Protein AF-A0A2A3T473-F1 (afdb_monomer_lite)

Secondary structure (DSSP, 8-state):
-EE--GGGHHHHHHHH---BS--TT---HHHHHHHHHHHTS-HHHHHHHHHS-TTSB-GGGSS---SBTT-TTPPPSSSS---TT-SS----B-HHHHHHHHHHHHHH---TT----HHHHTTSSSHHHHHHHHT----TTTB----SEEEEEEEEEEPPTTSSS-EEE--SSSSGGGGHHHHHHHTT--HHHHB-TTSSSB-HHHHHH-HHHHHSSEEEEEEEETTEEEEEESS--TTPEEEEEE--SS-TT--SSEEEEEE-GGGG--SSEEEEEEEEEEE-TT--TT-

Foldseek 3Di:
DEEEQQPCQVVCCPVVVDHYQHHPPDPPLLSNLLSLQLQFFFLVLVLLQQLFDQQDFSQVSGNAAQQALVCLQDQDPVHPPPDPPDPDDRDGADQVNVLVVVVVCLVPDPDPPRDDDVVQCVVDPDVSRCCVVPPDRGRSSRGGRHHFKYKWKAKKWFDAPVDPATKIFGQLDDTCSVVNQVSCVSNSHDQCQFAPPPNRDTDPCVCPGGNNNLQDQKDFQWWAQPVHRVDIGRDDDPNTTTMIHGHRNADQPDLAQKYFPDDDCQVVDPGTTMRITMTMIGGDSPHDPVD

Radius of gyration: 22.69 Å; chains: 1; bounding box: 58×52×71 Å

Structure (mmCIF, N/CA/C/O backbone):
data_AF-A0A2A3T473-F1
#
_entry.id   AF-A0A2A3T473-F1
#
loop_
_atom_site.group_PDB
_atom_site.id
_atom_site.type_symbol
_atom_site.label_atom_id
_atom_site.label_alt_id
_atom_site.label_comp_id
_atom_site.label_asym_id
_atom_site.label_entity_id
_atom_site.label_seq_id
_atom_site.pdbx_PDB_ins_code
_atom_site.Cartn_x
_atom_site.Cartn_y
_atom_site.Cartn_z
_atom_site.occupancy
_atom_site.B_iso_or_equiv
_atom_site.auth_seq_id
_atom_site.auth_comp_id
_atom_site.auth_asym_id
_atom_site.auth_atom_id
_atom_site.pdbx_PDB_model_num
ATOM 1 N N . VAL A 1 1 ? 2.391 -14.544 -6.425 1.00 95.69 1 VAL A N 1
ATOM 2 C CA . VAL A 1 1 ? 3.183 -13.609 -5.591 1.00 95.69 1 VAL A CA 1
ATOM 3 C C . VAL A 1 1 ? 2.267 -12.964 -4.556 1.00 95.69 1 VAL A C 1
ATOM 5 O O . VAL A 1 1 ? 1.114 -12.699 -4.880 1.00 95.69 1 VAL A O 1
ATOM 8 N N . ILE A 1 2 ? 2.731 -12.761 -3.319 1.00 97.44 2 ILE A N 1
ATOM 9 C CA . ILE A 1 2 ? 1.966 -12.090 -2.252 1.00 97.44 2 ILE A CA 1
ATOM 10 C C . ILE A 1 2 ? 2.603 -10.724 -1.969 1.00 97.44 2 ILE A C 1
ATOM 12 O O . ILE A 1 2 ? 3.770 -10.649 -1.595 1.00 97.44 2 ILE A O 1
ATOM 16 N N . ALA A 1 3 ? 1.839 -9.651 -2.150 1.00 97.50 3 ALA A N 1
ATOM 17 C CA . ALA A 1 3 ? 2.202 -8.309 -1.719 1.00 97.50 3 ALA A CA 1
ATOM 18 C C . ALA A 1 3 ? 1.952 -8.169 -0.215 1.00 97.50 3 ALA A C 1
ATOM 20 O O . ALA A 1 3 ? 0.856 -8.451 0.261 1.00 97.50 3 ALA A O 1
ATOM 21 N N . ALA A 1 4 ? 2.957 -7.740 0.538 1.00 96.69 4 ALA A N 1
ATOM 22 C CA . ALA A 1 4 ? 2.852 -7.506 1.972 1.00 96.69 4 ALA A CA 1
ATOM 23 C C . ALA A 1 4 ? 3.870 -6.446 2.392 1.00 96.69 4 ALA A C 1
ATOM 25 O O . ALA A 1 4 ? 4.788 -6.123 1.631 1.00 96.69 4 ALA A O 1
ATOM 26 N N . TRP A 1 5 ? 3.736 -5.931 3.614 1.00 95.62 5 TRP A N 1
ATOM 27 C CA . TRP A 1 5 ? 4.818 -5.160 4.210 1.00 95.62 5 TRP A CA 1
ATOM 28 C C . TRP A 1 5 ? 6.049 -6.040 4.471 1.00 95.62 5 TRP A C 1
ATOM 30 O O . TRP A 1 5 ? 5.930 -7.243 4.728 1.00 95.62 5 TRP A O 1
ATOM 40 N N . TRP A 1 6 ? 7.239 -5.440 4.388 1.00 91.81 6 TRP A N 1
ATOM 41 C CA . TRP A 1 6 ? 8.512 -6.167 4.388 1.00 91.81 6 TRP A CA 1
ATOM 42 C C . TRP A 1 6 ? 8.751 -6.974 5.677 1.00 91.81 6 TRP A C 1
ATOM 44 O O . TRP A 1 6 ? 9.358 -8.045 5.608 1.00 91.81 6 TRP A O 1
ATOM 54 N N . ASP A 1 7 ? 8.165 -6.551 6.806 1.00 91.19 7 ASP A N 1
ATOM 55 C CA . ASP A 1 7 ? 8.160 -7.268 8.094 1.00 91.19 7 ASP A CA 1
ATOM 56 C C . ASP A 1 7 ? 7.760 -8.756 7.964 1.00 91.19 7 ASP A C 1
ATOM 58 O O . ASP A 1 7 ? 8.206 -9.607 8.743 1.00 91.19 7 ASP A O 1
ATOM 62 N N . TYR A 1 8 ? 6.915 -9.095 6.980 1.00 92.56 8 TYR A N 1
ATOM 63 C CA . TYR A 1 8 ? 6.318 -10.429 6.833 1.00 92.56 8 TYR A CA 1
ATOM 64 C C . TYR A 1 8 ? 6.917 -11.273 5.710 1.00 92.56 8 TYR A C 1
ATOM 66 O O . TYR A 1 8 ? 6.617 -12.465 5.621 1.00 92.56 8 TYR A O 1
ATOM 74 N N . GLY A 1 9 ? 7.777 -10.704 4.863 1.00 91.50 9 GLY A N 1
ATOM 75 C CA . GLY A 1 9 ? 8.242 -11.375 3.649 1.00 91.50 9 GLY A CA 1
ATOM 76 C C . GLY A 1 9 ? 8.975 -12.696 3.887 1.00 91.50 9 GLY A C 1
ATOM 77 O O . GLY A 1 9 ? 8.769 -13.674 3.161 1.00 91.50 9 GLY A O 1
ATOM 78 N N . TYR A 1 10 ? 9.771 -12.758 4.958 1.00 91.75 10 TYR A N 1
ATOM 79 C CA . TYR A 1 10 ? 10.454 -13.984 5.370 1.00 91.75 10 TYR A CA 1
ATOM 80 C C . TYR A 1 10 ? 9.454 -15.078 5.766 1.00 91.75 10 TYR A C 1
ATOM 82 O O . TYR A 1 10 ? 9.578 -16.223 5.329 1.00 91.75 10 TYR A O 1
ATOM 90 N N . TRP A 1 11 ? 8.431 -14.733 6.553 1.00 91.31 11 TRP A N 1
ATOM 91 C CA . TRP A 1 11 ? 7.399 -15.677 6.993 1.00 91.31 11 TRP A CA 1
ATOM 92 C C . TRP A 1 11 ? 6.556 -16.174 5.824 1.00 91.31 11 TRP A C 1
ATOM 94 O O . TRP A 1 11 ? 6.302 -17.371 5.721 1.00 91.31 11 TRP A O 1
ATOM 104 N N . ILE A 1 12 ? 6.184 -15.278 4.908 1.00 93.12 12 ILE A N 1
ATOM 105 C CA . ILE A 1 12 ? 5.489 -15.639 3.671 1.00 93.12 12 ILE A CA 1
ATOM 106 C C . ILE A 1 12 ? 6.326 -16.652 2.884 1.00 93.12 12 ILE A C 1
ATOM 108 O O . ILE A 1 12 ? 5.838 -17.735 2.562 1.00 93.12 12 ILE A O 1
ATOM 112 N N . SER A 1 13 ? 7.598 -16.351 2.634 1.00 91.94 13 SER A N 1
ATOM 113 C CA . SER A 1 13 ? 8.459 -17.215 1.821 1.00 91.94 13 SER A CA 1
ATOM 114 C C . SER A 1 13 ? 8.691 -18.582 2.463 1.00 91.94 13 SER A C 1
ATOM 116 O O . SER A 1 13 ? 8.617 -19.602 1.781 1.00 91.94 13 SER A O 1
ATOM 118 N N . THR A 1 14 ? 8.933 -18.616 3.775 1.00 92.31 14 THR A N 1
ATOM 119 C CA . THR A 1 14 ? 9.309 -19.846 4.489 1.00 92.31 14 THR A CA 1
ATOM 120 C C . THR A 1 14 ? 8.131 -20.728 4.882 1.00 92.31 14 THR A C 1
ATOM 122 O O . THR A 1 14 ? 8.268 -21.946 4.844 1.00 92.31 14 THR A O 1
ATOM 125 N N . LEU A 1 15 ? 6.985 -20.150 5.255 1.00 91.88 15 LEU A N 1
ATOM 126 C CA . LEU A 1 15 ? 5.822 -20.922 5.709 1.00 91.88 15 LEU A CA 1
ATOM 127 C C . LEU A 1 15 ? 4.854 -21.260 4.578 1.00 91.88 15 LEU A C 1
ATOM 129 O O . LEU A 1 15 ? 4.213 -22.305 4.625 1.00 91.88 15 LEU A O 1
ATOM 133 N N . SER A 1 16 ? 4.711 -20.375 3.586 1.00 90.31 16 SER A N 1
ATOM 134 C CA . SER A 1 16 ? 3.740 -20.570 2.499 1.00 90.31 16 SER A CA 1
ATOM 135 C C . SER A 1 16 ? 4.361 -21.076 1.197 1.00 90.31 16 SER A C 1
ATOM 137 O O . SER A 1 16 ? 3.624 -21.437 0.280 1.00 90.31 16 SER A O 1
ATOM 139 N N . GLU A 1 17 ? 5.697 -21.098 1.099 1.00 92.12 17 GLU A N 1
ATOM 140 C CA . GLU A 1 17 ? 6.424 -21.411 -0.138 1.00 92.12 17 GLU A CA 1
ATOM 141 C C . GLU A 1 17 ? 5.917 -20.556 -1.317 1.00 92.12 17 GLU A C 1
ATOM 143 O O . GLU A 1 17 ? 5.628 -21.040 -2.418 1.00 92.12 17 GLU A O 1
ATOM 148 N N . ARG A 1 18 ? 5.721 -19.255 -1.069 1.00 94.19 18 ARG A N 1
ATOM 149 C CA . ARG A 1 18 ? 5.309 -18.268 -2.075 1.00 94.19 18 ARG A CA 1
ATOM 150 C C . ARG A 1 18 ? 6.302 -17.121 -2.128 1.00 94.19 18 ARG A C 1
ATOM 152 O O . ARG A 1 18 ? 6.854 -16.713 -1.115 1.00 94.19 18 ARG A O 1
ATOM 159 N N . LYS A 1 19 ? 6.485 -16.567 -3.326 1.00 94.19 19 LYS A N 1
ATOM 160 C CA . LYS A 1 19 ? 7.253 -15.334 -3.527 1.00 94.19 19 LYS A CA 1
ATOM 161 C C . LYS A 1 19 ? 6.519 -14.142 -2.902 1.00 94.19 19 LYS A C 1
ATOM 163 O O . LYS A 1 19 ? 5.299 -14.033 -3.057 1.00 94.19 19 LYS A O 1
ATOM 168 N N . THR A 1 20 ? 7.279 -13.247 -2.282 1.00 94.88 20 THR A N 1
ATOM 169 C CA . THR A 1 20 ? 6.842 -11.945 -1.755 1.00 94.88 20 THR A CA 1
ATOM 170 C C . THR A 1 20 ? 7.542 -10.812 -2.506 1.00 94.88 20 THR A C 1
ATOM 172 O O . THR A 1 20 ? 8.596 -11.034 -3.101 1.00 94.88 20 THR A O 1
ATOM 175 N N . LEU A 1 21 ? 6.967 -9.611 -2.475 1.00 92.81 21 LEU A N 1
ATOM 176 C CA . LEU A 1 21 ? 7.554 -8.415 -3.092 1.00 92.81 21 LEU A CA 1
ATOM 177 C C . LEU A 1 21 ? 8.748 -7.852 -2.314 1.00 92.81 21 LEU A C 1
ATOM 179 O O . LEU A 1 21 ? 9.627 -7.220 -2.891 1.00 92.81 21 LEU A O 1
ATOM 183 N N . SER A 1 22 ? 8.752 -8.040 -0.999 1.00 91.69 22 SER A N 1
ATOM 184 C CA . SER A 1 22 ? 9.795 -7.563 -0.097 1.00 91.69 22 SER A CA 1
ATOM 185 C C . SER A 1 22 ? 9.821 -8.408 1.173 1.00 91.69 22 SER A C 1
ATOM 187 O O . SER A 1 22 ? 8.857 -9.113 1.488 1.00 91.69 22 SER A O 1
ATOM 189 N N . ASP A 1 23 ? 10.945 -8.351 1.876 1.00 90.25 23 ASP A N 1
ATOM 190 C CA . ASP A 1 23 ? 11.230 -9.011 3.144 1.00 90.25 23 ASP A CA 1
ATOM 191 C C . ASP A 1 23 ? 12.210 -8.181 4.002 1.00 90.25 23 ASP A C 1
ATOM 193 O O . ASP A 1 23 ? 12.720 -7.147 3.570 1.00 90.25 23 ASP A O 1
ATOM 197 N N . ASN A 1 24 ? 12.527 -8.660 5.210 1.00 84.06 24 ASN A N 1
ATOM 198 C CA . ASN A 1 24 ? 13.490 -8.023 6.123 1.00 84.06 24 ASN A CA 1
ATOM 199 C C . ASN A 1 24 ? 14.918 -7.874 5.565 1.00 84.06 24 ASN A C 1
ATOM 201 O O . ASN A 1 24 ? 15.719 -7.155 6.159 1.00 84.06 24 ASN A O 1
ATOM 205 N N . ALA A 1 25 ? 15.263 -8.563 4.475 1.00 81.50 25 ALA A N 1
ATOM 206 C CA . ALA A 1 25 ? 16.563 -8.471 3.817 1.00 81.50 25 ALA A CA 1
ATOM 207 C C . ALA A 1 25 ? 16.524 -7.582 2.561 1.00 81.50 25 ALA A C 1
ATOM 209 O O . ALA A 1 25 ? 17.542 -7.430 1.883 1.00 81.50 25 ALA A O 1
ATOM 210 N N . THR A 1 26 ? 15.375 -6.985 2.243 1.00 84.62 26 THR A N 1
ATOM 211 C CA . THR A 1 26 ? 15.213 -6.137 1.066 1.00 84.62 26 THR A CA 1
ATOM 212 C C . THR A 1 26 ? 15.981 -4.834 1.250 1.00 84.62 26 THR A C 1
ATOM 214 O O . THR A 1 26 ? 15.603 -3.970 2.033 1.00 84.62 26 THR A O 1
ATOM 217 N N . THR A 1 27 ? 17.061 -4.683 0.487 1.00 81.25 27 THR A N 1
ATOM 218 C CA . THR A 1 27 ? 17.896 -3.470 0.433 1.00 81.25 27 THR A CA 1
ATOM 219 C C . THR A 1 27 ? 17.557 -2.570 -0.756 1.00 81.25 27 THR A C 1
ATOM 221 O O . THR A 1 27 ? 18.202 -1.548 -0.979 1.00 81.25 27 THR A O 1
ATOM 224 N N . LEU A 1 28 ? 16.559 -2.960 -1.554 1.00 85.25 28 LEU A N 1
ATOM 225 C CA . LEU A 1 28 ? 16.091 -2.208 -2.710 1.00 85.25 28 LEU A CA 1
ATOM 226 C C . LEU A 1 28 ? 15.103 -1.138 -2.248 1.00 85.25 28 LEU A C 1
ATOM 228 O O . LEU A 1 28 ? 13.900 -1.379 -2.155 1.00 85.25 28 LEU A O 1
ATOM 232 N N . ASP A 1 29 ? 15.615 0.060 -1.982 1.00 85.62 29 ASP A N 1
ATOM 233 C CA . ASP A 1 29 ? 14.818 1.178 -1.468 1.00 85.62 29 ASP A CA 1
ATOM 234 C C . ASP A 1 29 ? 13.605 1.516 -2.351 1.00 85.62 29 ASP A C 1
ATOM 236 O O . ASP A 1 29 ? 12.524 1.844 -1.856 1.00 85.62 29 ASP A O 1
ATOM 240 N N . TRP A 1 30 ? 13.757 1.391 -3.674 1.00 90.25 30 TRP A N 1
ATOM 241 C CA . TRP A 1 30 ? 12.669 1.630 -4.623 1.00 90.25 30 TRP A CA 1
ATOM 242 C C . TRP A 1 30 ? 11.521 0.623 -4.455 1.00 90.25 30 TRP A C 1
ATOM 244 O O . TRP A 1 30 ? 10.366 1.004 -4.615 1.00 90.25 30 TRP A O 1
ATOM 254 N N . GLN A 1 31 ? 11.795 -0.628 -4.067 1.00 93.69 31 GLN A N 1
ATOM 255 C CA . GLN A 1 31 ? 10.771 -1.661 -3.872 1.00 93.69 31 GLN A CA 1
ATOM 256 C C . GLN A 1 31 ? 9.907 -1.361 -2.637 1.00 93.69 31 GLN A C 1
ATOM 258 O O . GLN A 1 31 ? 8.679 -1.504 -2.671 1.00 93.69 31 GLN A O 1
ATOM 263 N N . ILE A 1 32 ? 10.536 -0.893 -1.552 1.00 93.06 32 ILE A N 1
ATOM 264 C CA . ILE A 1 32 ? 9.832 -0.467 -0.333 1.00 93.06 32 ILE A CA 1
ATOM 265 C C . ILE A 1 32 ? 8.995 0.780 -0.633 1.00 93.06 32 ILE A C 1
ATOM 267 O O . ILE A 1 32 ? 7.826 0.844 -0.247 1.00 93.06 32 ILE A O 1
ATOM 271 N N . ARG A 1 33 ? 9.552 1.734 -1.392 1.00 93.75 33 ARG A N 1
ATOM 272 C CA . ARG A 1 33 ? 8.821 2.933 -1.813 1.00 93.75 33 ARG A CA 1
ATOM 273 C C . ARG A 1 33 ? 7.607 2.617 -2.676 1.00 93.75 33 ARG A C 1
ATOM 275 O O . ARG A 1 33 ? 6.523 3.084 -2.344 1.00 93.75 33 ARG A O 1
ATOM 282 N N . LYS A 1 34 ? 7.747 1.782 -3.713 1.00 95.06 34 LYS A N 1
ATOM 283 C CA . LYS A 1 34 ? 6.611 1.324 -4.535 1.00 95.06 34 LYS A CA 1
ATOM 284 C C . LYS A 1 34 ? 5.512 0.714 -3.671 1.00 95.06 34 LYS A C 1
ATOM 286 O O . LYS A 1 34 ? 4.343 1.024 -3.866 1.00 95.06 34 LYS A O 1
ATOM 291 N N . SER A 1 35 ? 5.884 -0.120 -2.700 1.00 95.75 35 SER A N 1
ATOM 292 C CA . SER A 1 35 ? 4.925 -0.759 -1.793 1.00 95.75 35 SER A CA 1
ATOM 293 C C . SER A 1 35 ? 4.165 0.280 -0.958 1.00 95.75 35 SER A C 1
ATOM 295 O O . SER A 1 35 ? 2.940 0.251 -0.919 1.00 95.75 35 SER A O 1
ATOM 297 N N . ALA A 1 36 ? 4.871 1.238 -0.350 1.00 96.69 36 ALA A N 1
ATOM 298 C CA . ALA A 1 36 ? 4.258 2.322 0.420 1.00 96.69 36 ALA A CA 1
ATOM 299 C C . ALA A 1 36 ? 3.343 3.212 -0.440 1.00 96.69 36 ALA A C 1
ATOM 301 O O . ALA A 1 36 ? 2.195 3.451 -0.068 1.00 96.69 36 ALA A O 1
ATOM 302 N N . SER A 1 37 ? 3.817 3.651 -1.612 1.00 97.12 37 SER A N 1
ATOM 303 C CA . SER A 1 37 ? 3.019 4.447 -2.549 1.00 97.12 37 SER A CA 1
ATOM 304 C C . SER A 1 37 ? 1.782 3.680 -3.030 1.00 97.12 37 SER A C 1
ATOM 306 O O . SER A 1 37 ? 0.706 4.262 -3.128 1.00 97.12 37 SER A O 1
ATOM 308 N N . MET A 1 38 ? 1.894 2.371 -3.270 1.00 98.00 38 MET A N 1
ATOM 309 C CA . MET A 1 38 ? 0.767 1.507 -3.638 1.00 98.00 38 MET A CA 1
ATOM 310 C C . MET A 1 38 ? -0.277 1.418 -2.515 1.00 98.00 38 MET A C 1
ATOM 312 O O . MET A 1 38 ? -1.454 1.654 -2.773 1.00 98.00 38 MET A O 1
ATOM 316 N N . PHE A 1 39 ? 0.136 1.171 -1.265 1.00 98.44 39 PHE A N 1
ATOM 317 C CA . PHE A 1 39 ? -0.781 1.118 -0.114 1.00 98.44 39 PHE A CA 1
ATOM 318 C C . PHE A 1 39 ? -1.545 2.432 0.106 1.00 98.44 39 PHE A C 1
ATOM 320 O O . PHE A 1 39 ? -2.683 2.417 0.577 1.00 98.44 39 PHE A O 1
ATOM 327 N N . MET A 1 40 ? -0.928 3.559 -0.248 1.00 98.44 40 MET A N 1
ATOM 328 C CA . MET A 1 40 ? -1.502 4.898 -0.113 1.00 98.44 40 MET A CA 1
ATOM 329 C C . MET A 1 40 ? -2.246 5.389 -1.367 1.00 98.44 40 MET A C 1
ATOM 331 O O . MET A 1 40 ? -2.810 6.479 -1.340 1.00 98.44 40 MET A O 1
ATOM 335 N N . SER A 1 41 ? -2.268 4.608 -2.451 1.00 98.38 41 SER A N 1
ATOM 336 C CA . SER A 1 41 ? -3.044 4.907 -3.664 1.00 98.38 41 SER A CA 1
ATOM 337 C C . SER A 1 41 ? -4.512 4.502 -3.495 1.00 98.38 41 SER A C 1
ATOM 339 O O . SER A 1 41 ? -4.843 3.741 -2.586 1.00 98.38 41 SER A O 1
ATOM 341 N N . THR A 1 42 ? -5.397 4.962 -4.384 1.00 98.31 42 THR A N 1
ATOM 342 C CA . THR A 1 42 ? -6.794 4.490 -4.417 1.00 98.31 42 THR A CA 1
ATOM 343 C C . THR A 1 42 ? -6.864 2.995 -4.742 1.00 98.31 42 THR A C 1
ATOM 345 O O . THR A 1 42 ? -5.929 2.466 -5.350 1.00 98.31 42 THR A O 1
ATOM 348 N N . PRO A 1 43 ? -7.951 2.281 -4.384 1.00 98.19 43 PRO A N 1
ATOM 349 C CA . PRO A 1 43 ? -8.091 0.864 -4.717 1.00 98.19 43 PRO A CA 1
ATOM 350 C C . PRO A 1 43 ? -7.880 0.538 -6.199 1.00 98.19 43 PRO A C 1
ATOM 352 O O . PRO A 1 43 ? -7.193 -0.432 -6.510 1.00 98.19 43 PRO A O 1
ATOM 355 N N . ASP A 1 44 ? -8.404 1.365 -7.102 1.00 97.94 44 ASP A N 1
ATOM 356 C CA . ASP A 1 44 ? -8.306 1.132 -8.547 1.00 97.94 44 ASP A CA 1
ATOM 357 C C . ASP A 1 44 ? -6.877 1.347 -9.052 1.00 97.94 44 ASP A C 1
ATOM 359 O O . ASP A 1 44 ? -6.355 0.550 -9.830 1.00 97.94 44 ASP A O 1
ATOM 363 N N . HIS A 1 45 ? -6.205 2.391 -8.562 1.00 98.12 45 HIS A N 1
ATOM 364 C CA . HIS A 1 45 ? -4.802 2.641 -8.879 1.00 98.12 45 HIS A CA 1
ATOM 365 C C . HIS A 1 45 ? -3.892 1.546 -8.316 1.00 98.12 45 HIS A C 1
ATOM 367 O O . HIS A 1 45 ? -3.026 1.028 -9.019 1.00 98.12 45 HIS A O 1
ATOM 373 N N . ALA A 1 46 ? -4.106 1.145 -7.062 1.00 98.38 46 ALA A N 1
ATOM 374 C CA . ALA A 1 46 ? -3.362 0.055 -6.451 1.00 98.38 46 ALA A CA 1
ATOM 375 C C . ALA A 1 46 ? -3.562 -1.262 -7.204 1.00 98.38 46 ALA A C 1
ATOM 377 O O . ALA A 1 46 ? -2.612 -2.019 -7.389 1.00 98.38 46 ALA A O 1
ATOM 378 N N . TRP A 1 47 ? -4.781 -1.524 -7.674 1.00 98.38 47 TRP A N 1
ATOM 379 C CA . TRP A 1 47 ? -5.070 -2.675 -8.513 1.00 98.38 47 TRP A CA 1
ATOM 380 C C . TRP A 1 47 ? -4.297 -2.643 -9.834 1.00 98.38 47 TRP A C 1
ATOM 382 O O . TRP A 1 47 ? -3.711 -3.666 -10.189 1.00 98.38 47 TRP A O 1
ATOM 392 N N . GLN A 1 48 ? -4.231 -1.494 -10.518 1.00 97.75 48 GLN A N 1
ATOM 393 C CA . GLN A 1 48 ? -3.425 -1.341 -11.737 1.00 97.75 48 GLN A CA 1
ATOM 394 C C . GLN A 1 48 ? -1.945 -1.621 -11.464 1.00 97.75 48 GLN A C 1
ATOM 396 O O . GLN A 1 48 ? -1.321 -2.410 -12.173 1.00 97.75 48 GLN A O 1
ATOM 401 N N . ILE A 1 49 ? -1.397 -1.050 -10.387 1.00 98.06 49 ILE A N 1
ATOM 402 C CA . ILE A 1 49 ? -0.009 -1.274 -9.964 1.00 98.06 49 ILE A CA 1
ATOM 403 C C . ILE A 1 49 ? 0.263 -2.760 -9.707 1.00 98.06 49 ILE A C 1
ATOM 405 O O . ILE A 1 49 ? 1.259 -3.310 -10.172 1.00 98.06 49 ILE A O 1
ATOM 409 N N . LEU A 1 50 ? -0.602 -3.410 -8.927 1.00 98.12 50 LEU A N 1
ATOM 410 C CA . LEU A 1 50 ? -0.426 -4.800 -8.510 1.00 98.12 50 LEU A CA 1
ATOM 411 C C . LEU A 1 50 ? -0.710 -5.797 -9.639 1.00 98.12 50 LEU A C 1
ATOM 413 O O . LEU A 1 50 ? -0.210 -6.920 -9.594 1.00 98.12 50 LEU A O 1
ATOM 417 N N . SER A 1 51 ? -1.522 -5.420 -10.627 1.00 97.31 51 SER A N 1
ATOM 418 C CA . SER A 1 51 ? -1.879 -6.284 -11.756 1.00 97.31 51 SER A CA 1
ATOM 419 C C . SER A 1 51 ? -0.942 -6.158 -12.948 1.00 97.31 51 SER A C 1
ATOM 421 O O . SER A 1 51 ? -0.868 -7.101 -13.729 1.00 97.31 51 SER A O 1
ATOM 423 N N . SER A 1 52 ? -0.222 -5.041 -13.053 1.00 96.88 52 SER A N 1
ATOM 424 C CA . SER A 1 52 ? 0.781 -4.802 -14.089 1.00 96.88 52 SER A CA 1
ATOM 425 C C . SER A 1 52 ? 2.086 -5.542 -13.794 1.00 96.88 52 SER A C 1
ATOM 427 O O . SER A 1 52 ? 2.484 -5.684 -12.631 1.00 96.88 52 SER A O 1
ATOM 429 N N . ASP A 1 53 ? 2.763 -5.982 -14.852 1.00 95.25 53 ASP A N 1
ATOM 430 C CA . ASP A 1 53 ? 4.055 -6.660 -14.773 1.00 95.25 53 ASP A CA 1
ATOM 431 C C . ASP A 1 53 ? 5.241 -5.687 -14.625 1.00 95.25 53 ASP A C 1
ATOM 433 O O . ASP A 1 53 ? 5.089 -4.465 -14.548 1.00 95.25 53 ASP A O 1
ATOM 437 N N . ALA A 1 54 ? 6.452 -6.245 -14.550 1.00 92.88 54 ALA A N 1
ATOM 438 C CA . ALA A 1 54 ? 7.688 -5.480 -14.414 1.00 92.88 54 ALA A CA 1
ATOM 439 C C . ALA A 1 54 ? 8.130 -4.771 -15.711 1.00 92.88 54 ALA A C 1
ATOM 441 O O . ALA A 1 54 ? 9.131 -4.059 -15.679 1.00 92.88 54 ALA A O 1
ATOM 442 N N . GLU A 1 55 ? 7.410 -4.952 -16.819 1.00 93.12 55 GLU A N 1
ATOM 443 C CA . GLU A 1 55 ? 7.689 -4.358 -18.135 1.00 93.12 55 GLU A CA 1
ATOM 444 C C . GLU A 1 55 ? 6.639 -3.297 -18.516 1.00 93.12 55 GLU A C 1
ATOM 446 O O . GLU A 1 55 ? 6.773 -2.604 -19.521 1.00 93.12 55 GLU A O 1
ATOM 451 N N . THR A 1 56 ? 5.618 -3.121 -17.677 1.00 95.25 56 THR A N 1
ATOM 452 C CA . THR A 1 56 ? 4.533 -2.161 -17.864 1.00 95.25 56 THR A CA 1
ATOM 453 C C . THR A 1 56 ? 4.765 -0.911 -17.016 1.00 95.25 56 THR A C 1
ATOM 455 O O . THR A 1 56 ? 4.979 -1.006 -15.805 1.00 95.25 56 THR A O 1
ATOM 458 N N . ASP A 1 57 ? 4.681 0.273 -17.629 1.00 95.31 57 ASP A N 1
ATOM 459 C CA . ASP A 1 57 ? 4.729 1.558 -16.921 1.00 95.31 57 ASP A CA 1
ATOM 460 C C . ASP A 1 57 ? 3.453 1.772 -16.088 1.00 95.31 57 ASP A C 1
ATOM 462 O O . ASP A 1 57 ? 2.354 1.932 -16.619 1.00 95.31 57 ASP A O 1
ATOM 466 N N . ALA A 1 58 ? 3.616 1.796 -14.766 1.00 96.44 58 ALA A N 1
ATOM 467 C CA . ALA A 1 58 ? 2.567 2.045 -13.786 1.00 96.44 58 ALA A CA 1
ATOM 468 C C . ALA A 1 58 ? 2.755 3.390 -13.056 1.00 96.44 58 ALA A C 1
ATOM 470 O O . ALA A 1 58 ? 2.084 3.646 -12.052 1.00 96.44 58 ALA A O 1
ATOM 471 N N . SER A 1 59 ? 3.650 4.262 -13.540 1.00 94.25 59 SER A N 1
ATOM 472 C CA . SER A 1 59 ? 4.047 5.507 -12.869 1.00 94.25 59 SER A CA 1
ATOM 473 C C . SER A 1 59 ? 2.868 6.402 -12.497 1.00 94.25 59 SER A C 1
ATOM 475 O O . SER A 1 59 ? 2.822 6.931 -11.389 1.00 94.25 59 SER A O 1
ATOM 477 N N . SER A 1 60 ? 1.893 6.527 -13.400 1.00 95.31 60 SER A N 1
ATOM 478 C CA . SER A 1 60 ? 0.705 7.372 -13.226 1.00 95.31 60 SER A CA 1
ATOM 479 C C . SER A 1 60 ? -0.261 6.898 -12.135 1.00 95.31 60 SER A C 1
ATOM 481 O O . SER A 1 60 ? -1.082 7.684 -11.662 1.00 95.31 60 SER A O 1
ATOM 483 N N . TYR A 1 61 ? -0.172 5.630 -11.728 1.00 97.19 61 TYR A N 1
ATOM 484 C CA . TYR A 1 61 ? -1.066 5.051 -10.730 1.00 97.19 61 TYR A CA 1
ATOM 485 C C . TYR A 1 61 ? -0.524 5.195 -9.309 1.00 97.19 61 TYR A C 1
ATOM 487 O O . TYR A 1 61 ? -1.305 5.210 -8.358 1.00 97.19 61 TYR A O 1
ATOM 495 N N . TYR A 1 62 ? 0.790 5.338 -9.133 1.00 96.44 62 TYR A N 1
ATOM 496 C CA . TYR A 1 62 ? 1.363 5.584 -7.814 1.00 96.44 62 TYR A CA 1
ATOM 497 C C . TYR A 1 62 ? 0.916 6.941 -7.271 1.00 96.44 62 TYR A C 1
ATOM 499 O O . TYR A 1 62 ? 1.009 7.953 -7.959 1.00 96.44 62 TYR A O 1
ATOM 507 N N . VAL A 1 63 ? 0.496 6.978 -6.000 1.00 95.81 63 VAL A N 1
ATOM 508 C CA . VAL A 1 63 ? 0.125 8.232 -5.317 1.00 95.81 63 VAL A CA 1
ATOM 509 C C . VAL A 1 63 ? 1.233 9.289 -5.400 1.00 95.81 63 VAL A C 1
ATOM 511 O O . VAL A 1 63 ? 0.951 10.476 -5.537 1.00 95.81 63 VAL A O 1
ATOM 514 N N . THR A 1 64 ? 2.492 8.848 -5.341 1.00 92.50 64 THR A N 1
ATOM 515 C CA . THR A 1 64 ? 3.696 9.660 -5.526 1.00 92.50 64 THR A CA 1
ATOM 516 C C . THR A 1 64 ? 4.856 8.789 -6.016 1.00 92.50 64 THR A C 1
ATOM 518 O O . THR A 1 64 ? 4.960 7.597 -5.697 1.00 92.50 64 THR A O 1
ATOM 521 N N . LEU A 1 65 ? 5.789 9.431 -6.715 1.00 88.94 65 LEU A N 1
ATOM 522 C CA . LEU A 1 65 ? 7.109 8.917 -7.077 1.00 88.94 65 LEU A CA 1
ATOM 523 C C . LEU A 1 65 ? 8.178 9.940 -6.662 1.00 88.94 65 LEU A C 1
ATOM 525 O O . LEU A 1 65 ? 7.839 11.105 -6.435 1.00 88.94 65 LEU A O 1
ATOM 529 N N . PRO A 1 66 ? 9.453 9.541 -6.491 1.00 86.62 66 PRO A N 1
ATOM 530 C CA . PRO A 1 66 ? 10.499 10.512 -6.195 1.00 86.62 66 PRO A CA 1
ATOM 531 C C . PRO A 1 66 ? 10.676 11.490 -7.369 1.00 86.62 66 PRO A C 1
ATOM 533 O O . PRO A 1 66 ? 10.489 11.098 -8.520 1.00 86.62 66 PRO A O 1
ATOM 536 N N . PRO A 1 67 ? 11.109 12.733 -7.099 1.00 82.94 67 PRO A N 1
ATOM 537 C CA . PRO A 1 67 ? 11.419 13.705 -8.153 1.00 82.94 67 PRO A CA 1
ATOM 538 C C . PRO A 1 67 ? 12.590 13.266 -9.052 1.00 82.94 67 PRO A C 1
ATOM 540 O O . PRO A 1 67 ? 12.711 13.720 -10.187 1.00 82.94 67 PRO A O 1
ATOM 543 N N . ASP A 1 68 ? 13.454 12.386 -8.545 1.00 86.88 68 ASP A N 1
ATOM 544 C CA . ASP A 1 68 ? 14.551 11.758 -9.276 1.00 86.88 68 ASP A CA 1
ATOM 545 C C . ASP A 1 68 ? 14.423 10.240 -9.138 1.00 86.88 68 ASP A C 1
ATOM 547 O O . ASP A 1 68 ? 14.602 9.682 -8.048 1.00 86.88 68 ASP A O 1
ATOM 551 N N . ILE A 1 69 ? 14.105 9.567 -10.246 1.00 87.69 69 ILE A N 1
ATOM 552 C CA . ILE A 1 69 ? 13.881 8.117 -10.267 1.00 87.69 69 ILE A CA 1
ATOM 553 C C . ILE A 1 69 ? 15.152 7.307 -9.957 1.00 87.69 69 ILE A C 1
ATOM 555 O O . ILE A 1 69 ? 15.050 6.167 -9.504 1.00 87.69 69 ILE A O 1
ATOM 559 N N . ASN A 1 70 ? 16.344 7.905 -10.084 1.00 85.12 70 ASN A N 1
ATOM 560 C CA . ASN A 1 70 ? 17.616 7.297 -9.680 1.00 85.12 70 ASN A CA 1
ATOM 561 C C . ASN A 1 70 ? 17.902 7.452 -8.177 1.00 85.12 70 ASN A C 1
ATOM 563 O O . ASN A 1 70 ? 18.897 6.922 -7.669 1.00 85.12 70 ASN A O 1
ATOM 567 N N . LYS A 1 71 ? 17.069 8.202 -7.445 1.00 85.25 71 LYS A N 1
ATOM 568 C CA . LYS A 1 71 ? 17.226 8.496 -6.012 1.00 85.25 71 LYS A CA 1
ATOM 569 C C . LYS A 1 71 ? 15.949 8.139 -5.233 1.00 85.25 71 LYS A C 1
ATOM 571 O O . LYS A 1 71 ? 15.319 9.024 -4.653 1.00 85.25 71 LYS A O 1
ATOM 576 N N . PRO A 1 72 ? 15.591 6.843 -5.125 1.00 80.75 72 PRO A N 1
ATOM 577 C CA . PRO A 1 72 ? 14.328 6.398 -4.524 1.00 80.75 72 PRO A CA 1
ATOM 578 C C . PRO A 1 72 ? 14.108 6.843 -3.073 1.00 80.75 72 PRO A C 1
ATOM 580 O O . PRO A 1 72 ? 12.967 7.050 -2.663 1.00 80.75 72 PRO A O 1
ATOM 583 N N . THR A 1 73 ? 15.175 7.016 -2.292 1.00 78.06 73 THR A N 1
ATOM 584 C CA . THR A 1 73 ? 15.105 7.425 -0.877 1.00 78.06 73 THR A CA 1
ATOM 585 C C . THR A 1 73 ? 15.022 8.927 -0.663 1.00 78.06 73 THR A C 1
ATOM 587 O O . THR A 1 73 ? 14.782 9.369 0.461 1.00 78.06 73 THR A O 1
ATOM 590 N N . ARG A 1 74 ? 15.237 9.738 -1.705 1.00 74.44 74 ARG A N 1
ATOM 591 C CA . ARG A 1 74 ? 15.212 11.191 -1.561 1.00 74.44 74 ARG A CA 1
ATOM 592 C C . ARG A 1 74 ? 13.758 11.644 -1.426 1.00 74.44 74 ARG A C 1
ATOM 594 O O . ARG A 1 74 ? 12.931 11.390 -2.302 1.00 74.44 74 ARG A O 1
ATOM 601 N N . GLN A 1 75 ? 13.458 12.288 -0.304 1.00 68.75 75 GLN A N 1
ATOM 602 C CA . GLN A 1 75 ? 12.203 13.010 -0.115 1.00 68.75 75 GLN A CA 1
ATOM 603 C C . GLN A 1 75 ? 12.265 14.317 -0.906 1.00 68.75 75 GLN A C 1
ATOM 605 O O . GLN A 1 75 ? 13.309 14.981 -0.947 1.00 68.75 75 GLN A O 1
ATOM 610 N N . GLY A 1 76 ? 11.173 14.648 -1.584 1.00 60.22 76 GLY A N 1
ATOM 611 C CA . GLY A 1 76 ? 11.025 15.894 -2.308 1.00 60.22 76 GLY A CA 1
ATOM 612 C C . GLY A 1 76 ? 10.851 17.035 -1.316 1.00 60.22 76 GLY A C 1
ATOM 613 O O . GLY A 1 76 ? 9.908 17.062 -0.536 1.00 60.22 76 GLY A O 1
ATOM 614 N N . VAL A 1 77 ? 11.755 18.009 -1.353 1.00 52.62 77 VAL A N 1
ATOM 615 C CA . VAL A 1 77 ? 11.464 19.336 -0.802 1.00 52.62 77 VAL A CA 1
ATOM 616 C C . VAL A 1 77 ? 10.649 20.043 -1.883 1.00 52.62 77 VAL A C 1
ATOM 618 O O . VAL A 1 77 ? 11.219 20.430 -2.894 1.00 52.62 77 VAL A O 1
ATOM 621 N N . ASP A 1 78 ? 9.324 20.100 -1.726 1.00 52.03 78 ASP A N 1
ATOM 622 C CA . ASP A 1 78 ? 8.384 20.839 -2.588 1.00 52.03 78 ASP A CA 1
ATOM 623 C C . ASP A 1 78 ? 8.593 20.676 -4.110 1.00 52.03 78 ASP A C 1
ATOM 625 O O . ASP A 1 78 ? 8.623 21.645 -4.869 1.00 52.03 78 ASP A O 1
ATOM 629 N N . GLY A 1 79 ? 8.681 19.426 -4.573 1.00 52.00 79 GLY A N 1
ATOM 630 C CA . GLY A 1 79 ? 8.686 19.080 -5.996 1.00 52.00 79 GLY A CA 1
ATOM 631 C C . GLY A 1 79 ? 9.936 19.511 -6.773 1.00 52.00 79 GLY A C 1
ATOM 632 O O . GLY A 1 79 ? 10.953 19.927 -6.224 1.00 52.00 79 GLY A O 1
ATOM 633 N N . CYS A 1 80 ? 9.855 19.386 -8.097 1.00 55.50 80 CYS A N 1
ATOM 634 C CA . CYS A 1 80 ? 10.876 19.860 -9.026 1.00 55.50 80 CYS A CA 1
ATOM 635 C C . CYS A 1 80 ? 10.818 21.376 -9.195 1.00 55.50 80 CYS A C 1
ATOM 637 O O . CYS A 1 80 ? 10.511 21.885 -10.270 1.00 55.50 80 CYS A O 1
ATOM 639 N N . GLN A 1 81 ? 11.079 22.126 -8.125 1.00 48.81 81 GLN A N 1
ATOM 640 C CA . GLN A 1 81 ? 11.251 23.566 -8.247 1.00 48.81 81 GLN A CA 1
ATOM 641 C C . GLN A 1 81 ? 12.649 23.870 -8.782 1.00 48.81 81 GLN A C 1
ATOM 643 O O . GLN A 1 81 ? 13.620 24.008 -8.041 1.00 48.81 81 GLN A O 1
ATOM 648 N N . THR A 1 82 ? 12.742 24.028 -10.101 1.00 44.12 82 THR A N 1
ATOM 649 C CA . THR A 1 82 ? 13.827 24.775 -10.740 1.00 44.12 82 THR A CA 1
ATOM 650 C C . THR A 1 82 ? 13.670 26.252 -10.363 1.00 44.12 82 THR A C 1
ATOM 652 O O . THR A 1 82 ? 13.003 27.014 -11.062 1.00 44.12 82 THR A O 1
ATOM 655 N N . GLY A 1 83 ? 14.207 26.654 -9.213 1.00 43.59 83 GLY A N 1
ATOM 656 C CA . GLY A 1 83 ? 14.133 28.028 -8.718 1.00 43.59 83 GLY A CA 1
ATOM 657 C C . GLY A 1 83 ? 15.462 28.485 -8.125 1.00 43.59 83 GLY A C 1
ATOM 658 O O . GLY A 1 83 ? 16.020 27.814 -7.262 1.00 43.59 83 GLY A O 1
ATOM 659 N N . GLU A 1 84 ? 15.938 29.652 -8.567 1.00 44.34 84 GLU A N 1
ATOM 660 C CA . GLU A 1 84 ? 17.241 30.294 -8.287 1.00 44.34 84 GLU A CA 1
ATOM 661 C C . GLU A 1 84 ? 17.572 30.588 -6.799 1.00 44.34 84 GLU A C 1
ATOM 663 O O . GLU A 1 84 ? 18.543 31.286 -6.518 1.00 44.34 84 GLU A O 1
ATOM 668 N N . TYR A 1 85 ? 16.802 30.086 -5.825 1.00 46.56 85 TYR A N 1
ATOM 669 C CA . TYR A 1 85 ? 16.869 30.538 -4.424 1.00 46.56 85 TYR A CA 1
ATOM 670 C C . TYR A 1 85 ? 16.991 29.444 -3.357 1.00 46.56 85 TYR A C 1
ATOM 672 O O . TYR A 1 85 ? 16.781 29.719 -2.175 1.00 46.56 85 TYR A O 1
ATOM 680 N N . SER A 1 86 ? 17.407 28.228 -3.713 1.00 46.50 86 SER A N 1
ATOM 681 C CA . SER A 1 86 ? 17.886 27.275 -2.709 1.00 46.50 86 SER A CA 1
ATOM 682 C C . SER A 1 86 ? 19.309 26.830 -3.038 1.00 46.50 86 SER A C 1
ATOM 684 O O . SER A 1 86 ? 19.600 26.366 -4.133 1.00 46.50 86 SER A O 1
ATOM 686 N N . ASN A 1 87 ? 20.223 26.952 -2.073 1.00 49.25 87 ASN A N 1
ATOM 687 C CA . ASN A 1 87 ? 21.594 26.431 -2.172 1.00 49.25 87 ASN A CA 1
ATOM 688 C C . ASN A 1 87 ? 21.634 24.884 -2.113 1.00 49.25 87 ASN A C 1
ATOM 690 O O . ASN A 1 87 ? 22.646 24.303 -1.725 1.00 49.25 87 ASN A O 1
ATOM 694 N N . PHE A 1 88 ? 20.517 24.218 -2.417 1.00 54.38 88 PHE A N 1
ATOM 695 C CA . PHE A 1 88 ? 20.346 22.777 -2.363 1.00 54.38 88 PHE A CA 1
ATOM 696 C C . PHE A 1 88 ? 19.789 22.325 -3.710 1.00 54.38 88 PHE A C 1
ATOM 698 O O . PHE A 1 88 ? 18.599 22.440 -3.978 1.00 54.38 88 PHE A O 1
ATOM 705 N N . GLU A 1 89 ? 20.669 21.853 -4.585 1.00 53.34 89 GLU A N 1
ATOM 706 C CA . GLU A 1 89 ? 20.306 21.383 -5.919 1.00 53.34 89 GLU A CA 1
ATOM 707 C C . GLU A 1 89 ? 19.351 20.180 -5.788 1.00 53.34 89 GLU A C 1
ATOM 709 O O . GLU A 1 89 ? 19.742 19.073 -5.387 1.00 53.34 89 GLU A O 1
ATOM 714 N N . VAL A 1 90 ? 18.058 20.404 -6.031 1.00 58.62 90 VAL A N 1
ATOM 715 C CA . VAL A 1 90 ? 17.068 19.329 -6.148 1.00 58.62 90 VAL A CA 1
ATOM 716 C C . VAL A 1 90 ? 17.256 18.724 -7.535 1.00 58.62 90 VAL A C 1
ATOM 718 O O . VAL A 1 90 ? 16.896 19.329 -8.539 1.00 58.62 90 VAL A O 1
ATOM 721 N N . SER A 1 91 ? 17.893 17.551 -7.583 1.00 68.00 91 SER A N 1
ATOM 722 C CA . SER A 1 91 ? 17.996 16.756 -8.810 1.00 68.00 91 SER A CA 1
ATOM 723 C C . SER A 1 91 ? 16.594 16.297 -9.186 1.00 68.00 91 SER A C 1
ATOM 725 O O . SER A 1 91 ? 15.891 15.749 -8.334 1.00 68.00 91 SER A O 1
ATOM 727 N N . CYS A 1 92 ? 16.206 16.557 -10.429 1.00 76.69 92 CYS A N 1
ATOM 728 C CA . CYS A 1 92 ? 14.952 16.129 -11.020 1.00 76.69 92 CYS A CA 1
ATOM 729 C C . CYS A 1 92 ? 15.268 15.335 -12.269 1.00 76.69 92 CYS A C 1
ATOM 731 O O . CYS A 1 92 ? 15.931 15.834 -13.176 1.00 76.69 92 CYS A O 1
ATOM 733 N N . TYR A 1 93 ? 14.829 14.087 -12.272 1.00 83.38 93 TYR A N 1
ATOM 734 C CA . TYR A 1 93 ? 15.132 13.139 -13.325 1.00 83.38 93 TYR A CA 1
ATOM 735 C C . TYR A 1 93 ? 13.917 12.234 -13.463 1.00 83.38 93 TYR A C 1
ATOM 737 O O . TYR A 1 93 ? 13.690 11.346 -12.637 1.00 83.38 93 TYR A O 1
ATOM 745 N N . ASP A 1 94 ? 13.085 12.559 -14.447 1.00 86.25 94 ASP A N 1
ATOM 746 C CA . ASP A 1 94 ? 11.844 11.857 -14.736 1.00 86.25 94 ASP A CA 1
ATOM 747 C C . ASP A 1 94 ? 12.054 10.764 -15.794 1.00 86.25 94 ASP A C 1
ATOM 749 O O . ASP A 1 94 ? 13.145 10.586 -16.340 1.00 86.25 94 ASP A O 1
ATOM 753 N N . LEU A 1 95 ? 10.990 10.014 -16.084 1.00 89.00 95 LEU A N 1
ATOM 754 C CA . LEU A 1 95 ? 11.033 8.914 -17.045 1.00 89.00 95 LEU A CA 1
ATOM 755 C C . LEU A 1 95 ? 11.353 9.382 -18.477 1.00 89.00 95 LEU A C 1
ATOM 757 O O . LEU A 1 95 ? 11.971 8.646 -19.243 1.00 89.00 95 LEU A O 1
ATOM 761 N N . ASN A 1 96 ? 10.959 10.603 -18.848 1.00 90.25 96 ASN A N 1
ATOM 762 C CA . ASN A 1 96 ? 11.237 11.140 -20.179 1.00 90.25 96 ASN A CA 1
ATOM 763 C C . ASN A 1 96 ? 12.719 11.480 -20.327 1.00 90.25 96 ASN A C 1
ATOM 765 O O . ASN A 1 96 ? 13.332 11.130 -21.336 1.00 90.25 96 ASN A O 1
ATOM 769 N N . GLN A 1 97 ? 13.296 12.138 -19.320 1.00 90.12 97 GLN A N 1
ATOM 770 C CA . GLN A 1 97 ? 14.720 12.438 -19.270 1.00 90.12 97 GLN A CA 1
ATOM 771 C C . GLN A 1 97 ? 15.536 11.142 -19.272 1.00 90.12 97 GLN A C 1
ATOM 773 O O . GLN A 1 97 ? 16.474 11.021 -20.059 1.00 90.12 97 GLN A O 1
ATOM 778 N N . ASP A 1 98 ? 15.110 10.144 -18.491 1.00 92.06 98 ASP A N 1
ATOM 779 C CA . ASP A 1 98 ? 15.718 8.815 -18.481 1.00 92.06 98 ASP A CA 1
ATOM 780 C C . ASP A 1 98 ? 15.739 8.146 -19.850 1.00 92.06 98 ASP A C 1
ATOM 782 O O . ASP A 1 98 ? 16.786 7.699 -20.323 1.00 92.06 98 ASP A O 1
ATOM 786 N N . LYS A 1 99 ? 14.594 8.151 -20.530 1.00 93.38 99 LYS A N 1
ATOM 787 C CA . LYS A 1 99 ? 14.462 7.582 -21.866 1.00 93.38 99 LYS A CA 1
ATOM 788 C C . LYS A 1 99 ? 15.354 8.302 -22.886 1.00 93.38 99 LYS A C 1
ATOM 790 O O . LYS A 1 99 ? 16.037 7.653 -23.679 1.00 93.38 99 LYS A O 1
ATOM 795 N N . LEU A 1 100 ? 15.391 9.636 -22.869 1.00 94.12 100 LEU A N 1
ATOM 796 C CA . LEU A 1 100 ? 16.210 10.423 -23.799 1.00 94.12 100 LEU A CA 1
ATOM 797 C C . LEU A 1 100 ? 17.714 10.227 -23.567 1.00 94.12 100 LEU A C 1
ATOM 799 O O . LEU A 1 100 ? 18.465 10.043 -24.533 1.00 94.12 100 LEU A O 1
ATOM 803 N N . ASP A 1 101 ? 18.155 10.238 -22.310 1.00 93.44 101 ASP A N 1
ATOM 804 C CA . ASP A 1 101 ? 19.557 10.018 -21.955 1.00 93.44 101 ASP A CA 1
ATOM 805 C C . ASP A 1 101 ? 19.979 8.571 -22.240 1.00 93.44 101 ASP A C 1
ATOM 807 O O . ASP A 1 101 ? 21.057 8.342 -22.795 1.00 93.44 101 ASP A O 1
ATOM 811 N N . GLY A 1 102 ? 19.106 7.598 -21.962 1.00 93.69 102 GLY A N 1
ATOM 812 C CA . GLY A 1 102 ? 19.292 6.194 -22.321 1.00 93.69 102 GLY A CA 1
ATOM 813 C C . GLY A 1 102 ? 19.500 5.998 -23.823 1.00 93.69 102 GLY A C 1
ATOM 814 O O . GLY A 1 102 ? 20.478 5.367 -24.233 1.00 93.69 102 GLY A O 1
ATOM 815 N N . PHE A 1 103 ? 18.645 6.602 -24.653 1.00 96.06 103 PHE A N 1
ATOM 816 C CA . PHE A 1 103 ? 18.772 6.521 -26.108 1.00 96.06 103 PHE A CA 1
ATOM 817 C C . PHE A 1 103 ? 20.075 7.150 -26.601 1.00 96.06 103 PHE A C 1
ATOM 819 O O . PHE A 1 103 ? 20.767 6.574 -27.443 1.00 96.06 103 PHE A O 1
ATOM 826 N N . LYS A 1 104 ? 20.434 8.324 -26.071 1.00 95.56 104 LYS A N 1
ATOM 827 C CA . LYS A 1 104 ? 21.681 9.010 -26.420 1.00 95.56 104 LYS A CA 1
ATOM 828 C C . LYS A 1 104 ? 22.899 8.148 -26.086 1.00 95.56 104 LYS A C 1
ATOM 830 O O . LYS A 1 104 ? 23.745 7.938 -26.951 1.00 95.56 104 LYS A O 1
ATOM 835 N N . ASN A 1 105 ? 22.951 7.607 -24.870 1.00 93.50 105 ASN A N 1
ATOM 836 C CA . ASN A 1 105 ? 24.046 6.751 -24.418 1.00 93.50 105 ASN A CA 1
ATOM 837 C C . ASN A 1 105 ? 24.156 5.479 -25.267 1.00 93.50 105 ASN A C 1
ATOM 839 O O . ASN A 1 105 ? 25.247 5.138 -25.713 1.00 93.50 105 ASN A O 1
ATOM 843 N N . TRP A 1 106 ? 23.035 4.809 -25.553 1.00 95.31 106 TRP A N 1
ATOM 844 C CA . TRP A 1 106 ? 23.025 3.634 -26.428 1.00 95.31 106 TRP A CA 1
ATOM 845 C C . TRP A 1 106 ? 23.467 3.974 -27.855 1.00 95.31 106 TRP A C 1
ATOM 847 O O . TRP A 1 106 ? 24.220 3.223 -28.476 1.00 95.31 106 TRP A O 1
ATOM 857 N N . LYS A 1 107 ? 23.032 5.115 -28.396 1.00 93.12 107 LYS A N 1
ATOM 858 C CA . LYS A 1 107 ? 23.397 5.549 -29.747 1.00 93.12 107 LYS A CA 1
ATOM 859 C C . LYS A 1 107 ? 24.900 5.799 -29.874 1.00 93.12 107 LYS A C 1
ATOM 861 O O . LYS A 1 107 ? 25.482 5.353 -30.863 1.00 93.12 107 LYS A O 1
ATOM 866 N N . ASP A 1 108 ? 25.494 6.452 -28.878 1.00 93.75 108 ASP A N 1
ATOM 867 C CA . ASP A 1 108 ? 26.920 6.790 -28.831 1.00 93.75 108 ASP A CA 1
ATOM 868 C C . ASP A 1 108 ? 27.807 5.592 -28.427 1.00 93.75 108 ASP A C 1
ATOM 870 O O . ASP A 1 108 ? 29.024 5.621 -28.640 1.00 93.75 108 ASP A O 1
ATOM 874 N N . ASP A 1 109 ? 27.216 4.514 -27.897 1.00 91.12 109 ASP A N 1
ATOM 875 C CA . ASP A 1 109 ? 27.944 3.292 -27.565 1.00 91.12 109 ASP A CA 1
ATOM 876 C C . ASP A 1 109 ? 28.546 2.644 -28.823 1.00 91.12 109 ASP A C 1
ATOM 878 O O . ASP A 1 109 ? 27.862 2.375 -29.818 1.00 91.12 109 ASP A O 1
ATOM 882 N N . SER A 1 110 ? 29.854 2.405 -28.753 1.00 90.00 110 SER A N 1
ATOM 883 C CA . SER A 1 110 ? 30.679 1.758 -29.778 1.00 90.00 110 SER A CA 1
ATOM 884 C C . SER A 1 110 ? 31.270 0.430 -29.281 1.00 90.00 110 SER A C 1
ATOM 886 O O . SER A 1 110 ? 32.204 -0.097 -29.889 1.00 90.00 110 SER A O 1
ATOM 888 N N . SER A 1 111 ? 30.784 -0.085 -28.148 1.00 90.06 111 SER A N 1
ATOM 889 C CA . SER A 1 111 ? 31.195 -1.364 -27.578 1.00 90.06 111 SER A CA 1
ATOM 890 C C . SER A 1 111 ? 30.794 -2.537 -28.479 1.00 90.06 111 SER A C 1
ATOM 892 O O . SER A 1 111 ? 29.820 -2.476 -29.230 1.00 90.06 111 SER A O 1
ATOM 894 N N . ALA A 1 112 ? 31.555 -3.631 -28.403 1.00 84.31 112 ALA A N 1
ATOM 895 C CA . ALA A 1 112 ? 31.243 -4.858 -29.138 1.00 84.31 112 ALA A CA 1
ATOM 896 C C . ALA A 1 112 ? 29.984 -5.571 -28.605 1.00 84.31 112 ALA A C 1
ATOM 898 O O . ALA A 1 112 ? 29.418 -6.399 -29.314 1.00 84.31 112 ALA A O 1
ATOM 899 N N . ASP A 1 113 ? 29.554 -5.232 -27.386 1.00 83.19 113 ASP A N 1
ATOM 900 C CA . ASP A 1 113 ? 28.413 -5.838 -26.693 1.00 83.19 113 ASP A CA 1
ATOM 901 C C . ASP A 1 113 ? 27.102 -5.066 -26.927 1.00 83.19 113 ASP A C 1
ATOM 903 O O . ASP A 1 113 ? 26.062 -5.420 -26.368 1.00 83.19 113 ASP A O 1
ATOM 907 N N . LYS A 1 114 ? 27.128 -4.010 -27.752 1.00 87.38 114 LYS A N 1
ATOM 908 C CA . LYS A 1 114 ? 25.939 -3.230 -28.091 1.00 87.38 114 LYS A CA 1
ATOM 909 C C . LYS A 1 114 ? 24.871 -4.126 -28.711 1.00 87.38 114 LYS A C 1
ATOM 911 O O . LYS A 1 114 ? 25.040 -4.661 -29.806 1.00 87.38 114 LYS A O 1
ATOM 916 N N . VAL A 1 115 ? 23.733 -4.219 -28.030 1.00 83.62 115 VAL A N 1
ATOM 917 C CA . VAL A 1 115 ? 22.543 -4.899 -28.543 1.00 83.62 115 VAL A CA 1
ATOM 918 C C . VAL A 1 115 ? 21.965 -4.060 -29.685 1.00 83.62 115 VAL A C 1
ATOM 920 O O . VAL A 1 115 ? 21.439 -2.966 -29.459 1.00 83.62 115 VAL A O 1
ATOM 923 N N . TYR A 1 116 ? 22.132 -4.545 -30.917 1.00 90.81 116 TYR A N 1
ATOM 924 C CA . TYR A 1 116 ? 21.567 -3.965 -32.135 1.00 90.81 116 TYR A CA 1
ATOM 925 C C . TYR A 1 116 ? 21.416 -5.040 -33.219 1.00 90.81 116 TYR A C 1
ATOM 927 O O . TYR A 1 116 ? 22.404 -5.642 -33.641 1.00 90.81 116 TYR A O 1
ATOM 935 N N . ASP A 1 117 ? 20.187 -5.245 -33.689 1.00 91.19 117 ASP A N 1
ATOM 936 C CA . ASP A 1 117 ? 19.865 -6.138 -34.803 1.00 91.19 117 ASP A CA 1
ATOM 937 C C . ASP A 1 117 ? 19.312 -5.307 -35.978 1.00 91.19 117 ASP A C 1
ATOM 939 O O . ASP A 1 117 ? 18.212 -4.757 -35.864 1.00 91.19 117 ASP A O 1
ATOM 943 N N . PRO A 1 118 ? 20.049 -5.184 -37.099 1.00 91.06 118 PRO A N 1
ATOM 944 C CA . PRO A 1 118 ? 19.622 -4.371 -38.235 1.00 91.06 118 PRO A CA 1
ATOM 945 C C . PRO A 1 118 ? 18.373 -4.923 -38.938 1.00 91.06 118 PRO A C 1
ATOM 947 O O . PRO A 1 118 ? 17.546 -4.136 -39.389 1.00 91.06 118 PRO A O 1
ATOM 950 N N . ASP A 1 119 ? 18.191 -6.247 -38.991 1.00 94.06 119 ASP A N 1
ATOM 951 C CA . ASP A 1 119 ? 17.049 -6.870 -39.673 1.00 94.06 119 ASP A CA 1
ATOM 952 C C . ASP A 1 119 ? 15.746 -6.662 -38.881 1.00 94.06 119 ASP A C 1
ATOM 954 O O . ASP A 1 119 ? 14.645 -6.638 -39.443 1.00 94.06 119 ASP A O 1
ATOM 958 N N . ILE A 1 120 ? 15.857 -6.527 -37.556 1.00 91.69 120 ILE A N 1
ATOM 959 C CA . ILE A 1 120 ? 14.743 -6.135 -36.689 1.00 91.69 120 ILE A CA 1
ATOM 960 C C . ILE A 1 120 ? 14.530 -4.620 -36.758 1.00 91.69 120 ILE A C 1
ATOM 962 O O . ILE A 1 120 ? 13.391 -4.190 -36.936 1.00 91.69 120 ILE A O 1
ATOM 966 N N . ALA A 1 121 ? 15.595 -3.818 -36.675 1.00 92.50 121 ALA A N 1
ATOM 967 C CA . ALA A 1 121 ? 15.515 -2.357 -36.692 1.00 92.50 121 ALA A CA 1
ATOM 968 C C . ALA A 1 121 ? 14.863 -1.803 -37.969 1.00 92.50 121 ALA A C 1
ATOM 970 O O . ALA A 1 121 ? 14.068 -0.869 -37.883 1.00 92.50 121 ALA A O 1
ATOM 971 N N . ASP A 1 122 ? 15.104 -2.423 -39.128 1.00 95.00 122 ASP A N 1
ATOM 972 C CA . ASP A 1 122 ? 14.492 -2.043 -40.410 1.00 95.00 122 ASP A CA 1
ATOM 973 C C . ASP A 1 122 ? 12.954 -2.190 -40.435 1.00 95.00 122 ASP A C 1
ATOM 975 O O . ASP A 1 122 ? 12.289 -1.661 -41.330 1.00 95.00 122 ASP A O 1
ATOM 979 N N . LYS A 1 123 ? 12.358 -2.895 -39.459 1.00 96.31 123 LYS A N 1
ATOM 980 C CA . LYS A 1 123 ? 10.896 -3.026 -39.314 1.00 96.31 123 LYS A CA 1
ATOM 981 C C . LYS A 1 123 ? 10.257 -1.847 -38.576 1.00 96.31 123 LYS A C 1
ATOM 983 O O . LYS A 1 123 ? 9.032 -1.725 -38.605 1.00 96.31 123 LYS A O 1
ATOM 988 N N . TYR A 1 124 ? 11.056 -1.001 -37.928 1.00 96.06 124 TYR A N 1
ATOM 989 C CA . TYR A 1 124 ? 10.588 0.140 -37.146 1.00 96.06 124 TYR A CA 1
ATOM 990 C C . TYR A 1 124 ? 10.667 1.452 -37.946 1.00 96.06 124 TYR A C 1
ATOM 992 O O . TYR A 1 124 ? 11.565 1.615 -38.774 1.00 96.06 124 TYR A O 1
ATOM 1000 N N . PRO A 1 125 ? 9.758 2.424 -37.718 1.00 96.94 125 PRO A N 1
ATOM 1001 C CA . PRO A 1 125 ? 9.765 3.693 -38.454 1.00 96.94 125 PRO A CA 1
ATOM 1002 C C . PRO A 1 125 ? 11.024 4.532 -38.210 1.00 96.94 125 PRO A C 1
ATOM 1004 O O . PRO A 1 125 ? 11.506 5.220 -39.114 1.00 96.94 125 PRO A O 1
ATOM 1007 N N . THR A 1 126 ? 11.554 4.488 -36.989 1.00 96.12 126 THR A N 1
ATOM 1008 C CA . THR A 1 126 ? 12.787 5.165 -36.604 1.00 96.12 126 THR A CA 1
ATOM 1009 C C . THR A 1 126 ? 13.657 4.268 -35.731 1.00 96.12 126 THR A C 1
ATOM 1011 O O . THR A 1 126 ? 13.189 3.341 -35.073 1.00 96.12 126 THR A O 1
ATOM 1014 N N . ILE A 1 127 ? 14.949 4.597 -35.669 1.00 94.56 127 ILE A N 1
ATOM 1015 C CA . ILE A 1 127 ? 15.885 3.940 -34.750 1.00 94.56 127 ILE A CA 1
ATOM 1016 C C . ILE A 1 127 ? 15.505 4.156 -33.275 1.00 94.56 127 ILE A C 1
ATOM 1018 O O . ILE A 1 127 ? 15.854 3.338 -32.430 1.00 94.56 127 ILE A O 1
ATOM 1022 N N . PHE A 1 128 ? 14.806 5.256 -32.965 1.00 95.06 128 PHE A N 1
ATOM 1023 C CA . PHE A 1 128 ? 14.296 5.514 -31.622 1.00 95.06 128 PHE A CA 1
ATOM 1024 C C . PHE A 1 128 ? 13.163 4.545 -31.284 1.00 95.06 128 PHE A C 1
ATOM 1026 O O . PHE A 1 128 ? 13.222 3.939 -30.226 1.00 95.06 128 PHE A O 1
ATOM 1033 N N . ASP A 1 129 ? 12.215 4.321 -32.202 1.00 95.31 129 ASP A N 1
ATOM 1034 C CA . ASP A 1 129 ? 11.109 3.371 -31.992 1.00 95.31 129 ASP A CA 1
ATOM 1035 C C . ASP A 1 129 ? 11.623 1.933 -31.811 1.00 95.31 129 ASP A C 1
ATOM 1037 O O . ASP A 1 129 ? 11.130 1.201 -30.954 1.00 95.31 129 ASP A O 1
ATOM 1041 N N . TYR A 1 130 ? 12.648 1.541 -32.585 1.00 95.81 130 TYR A N 1
ATOM 1042 C CA . TYR A 1 130 ? 13.352 0.267 -32.388 1.00 95.81 130 TYR A CA 1
ATOM 1043 C C . TYR A 1 130 ? 13.960 0.190 -30.989 1.00 95.81 130 TYR A C 1
ATOM 1045 O O . TYR A 1 130 ? 13.717 -0.765 -30.261 1.00 95.81 130 TYR A O 1
ATOM 1053 N N . TRP A 1 131 ? 14.752 1.194 -30.607 1.00 96.00 131 TRP A N 1
ATOM 1054 C CA . TRP A 1 131 ? 15.425 1.193 -29.314 1.00 96.00 131 TRP A CA 1
ATOM 1055 C C . TRP A 1 131 ? 14.418 1.174 -28.162 1.00 96.00 131 TRP A C 1
ATOM 1057 O O . TRP A 1 131 ? 14.579 0.399 -27.229 1.00 96.00 131 TRP A O 1
ATOM 1067 N N . GLU A 1 132 ? 13.360 1.973 -28.249 1.00 94.00 132 GLU A N 1
ATOM 1068 C CA . GLU A 1 132 ? 12.297 2.038 -27.250 1.00 94.00 132 GLU A CA 1
ATOM 1069 C C . GLU A 1 132 ? 11.561 0.700 -27.092 1.00 94.00 132 GLU A C 1
ATOM 1071 O O . GLU A 1 132 ? 11.209 0.342 -25.972 1.00 94.00 132 GLU A O 1
ATOM 1076 N N . SER A 1 133 ? 11.358 -0.044 -28.184 1.00 92.81 133 SER A N 1
ATOM 1077 C CA . SER A 1 133 ? 10.595 -1.301 -28.168 1.00 92.81 133 SER A CA 1
ATOM 1078 C C . SER A 1 133 ? 11.446 -2.536 -27.856 1.00 92.81 133 SER A C 1
ATOM 1080 O O . SER A 1 133 ? 10.963 -3.467 -27.223 1.00 92.81 133 SER A O 1
ATOM 1082 N N . GLU A 1 134 ? 12.696 -2.572 -28.323 1.00 93.00 134 GLU A N 1
ATOM 1083 C CA . GLU A 1 134 ? 13.535 -3.783 -28.320 1.00 93.00 134 GLU A CA 1
ATOM 1084 C C . GLU A 1 134 ? 14.697 -3.718 -27.318 1.00 93.00 134 GLU A C 1
ATOM 1086 O O . GLU A 1 134 ? 15.299 -4.742 -26.998 1.00 93.00 134 GLU A O 1
ATOM 1091 N N . VAL A 1 135 ? 15.069 -2.519 -26.858 1.00 93.69 135 VAL A N 1
ATOM 1092 C CA . VAL A 1 135 ? 16.295 -2.307 -26.068 1.00 93.69 135 VAL A CA 1
ATOM 1093 C C . VAL A 1 135 ? 16.025 -1.592 -24.747 1.00 93.69 135 VAL A C 1
ATOM 1095 O O . VAL A 1 135 ? 16.685 -1.884 -23.749 1.00 93.69 135 VAL A O 1
ATOM 1098 N N . TYR A 1 136 ? 15.099 -0.635 -24.723 1.00 93.50 136 TYR A N 1
ATOM 1099 C CA . TYR A 1 136 ? 14.826 0.169 -23.544 1.00 93.50 136 TYR A CA 1
ATOM 1100 C C . TYR A 1 136 ? 14.192 -0.677 -22.442 1.00 93.50 136 TYR A C 1
ATOM 1102 O O . TYR A 1 136 ? 13.178 -1.341 -22.639 1.00 93.50 136 TYR A O 1
ATOM 1110 N N . VAL A 1 137 ? 14.790 -0.616 -21.254 1.00 92.94 137 VAL A N 1
ATOM 1111 C CA . VAL A 1 137 ? 14.280 -1.275 -20.054 1.00 92.94 137 VAL A CA 1
ATOM 1112 C C . VAL A 1 137 ? 13.772 -0.199 -19.114 1.00 92.94 137 VAL A C 1
ATOM 1114 O O . VAL A 1 137 ? 14.523 0.704 -18.741 1.00 92.94 137 VAL A O 1
ATOM 1117 N N . LEU A 1 138 ? 12.506 -0.309 -18.715 1.00 93.38 138 LEU A N 1
ATOM 1118 C CA . LEU A 1 138 ? 11.911 0.636 -17.780 1.00 93.38 138 LEU A CA 1
ATOM 1119 C C . LEU A 1 138 ? 12.641 0.610 -16.426 1.00 93.38 138 LEU A C 1
ATOM 1121 O O . LEU A 1 138 ? 12.914 -0.468 -15.884 1.00 93.38 138 LEU A O 1
ATOM 1125 N N . PRO A 1 139 ? 12.897 1.782 -15.821 1.00 93.12 139 PRO A N 1
ATOM 1126 C CA . PRO A 1 139 ? 13.370 1.874 -14.450 1.00 93.12 139 PRO A CA 1
ATOM 1127 C C . PRO A 1 139 ? 12.422 1.123 -13.499 1.00 93.12 139 PRO A C 1
ATOM 1129 O O . PRO A 1 139 ? 11.235 1.449 -13.445 1.00 93.12 139 PRO A O 1
ATOM 1132 N N . PRO A 1 140 ? 12.900 0.170 -12.675 1.00 93.06 140 PRO A N 1
ATOM 1133 C CA . PRO A 1 140 ? 12.021 -0.664 -11.847 1.00 93.06 140 PRO A CA 1
ATOM 1134 C C . PRO A 1 140 ? 11.091 0.109 -10.905 1.00 93.06 140 PRO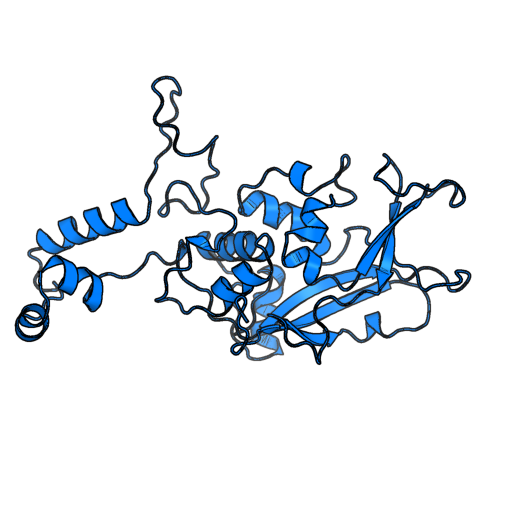 A C 1
ATOM 1136 O O . PRO A 1 140 ? 10.065 -0.412 -10.477 1.00 93.06 140 PRO A O 1
ATOM 1139 N N . ILE A 1 141 ? 11.433 1.355 -10.571 1.00 92.88 141 ILE A N 1
ATOM 1140 C CA . ILE A 1 141 ? 10.631 2.228 -9.712 1.00 92.88 141 ILE A CA 1
ATOM 1141 C C . ILE A 1 141 ? 9.289 2.646 -10.331 1.00 92.88 141 ILE A C 1
ATOM 1143 O O . ILE A 1 141 ? 8.356 2.919 -9.580 1.00 92.88 141 ILE A O 1
ATOM 1147 N N . VAL A 1 142 ? 9.176 2.669 -11.664 1.00 94.12 142 VAL A N 1
ATOM 1148 C CA . VAL A 1 142 ? 7.943 3.066 -12.366 1.00 94.12 142 VAL A CA 1
ATOM 1149 C C . VAL A 1 142 ? 7.065 1.885 -12.772 1.00 94.12 142 VAL A C 1
ATOM 1151 O O . VAL A 1 142 ? 5.923 2.087 -13.166 1.00 94.12 142 VAL A O 1
ATOM 1154 N N . THR A 1 143 ? 7.574 0.657 -12.689 1.00 96.06 143 THR A N 1
ATOM 1155 C CA . THR A 1 143 ? 6.897 -0.521 -13.248 1.00 96.06 143 THR A CA 1
ATOM 1156 C C . THR A 1 143 ? 5.834 -1.097 -12.314 1.00 96.06 143 THR A C 1
ATOM 1158 O O . THR A 1 143 ? 5.748 -0.706 -11.149 1.00 96.06 143 THR A O 1
ATOM 1161 N N . GLY A 1 144 ? 5.049 -2.068 -12.775 1.00 96.38 144 GLY A N 1
ATOM 1162 C CA . GLY A 1 144 ? 4.113 -2.815 -11.933 1.00 96.38 144 GLY A CA 1
ATOM 1163 C C . GLY A 1 144 ? 4.775 -3.682 -10.851 1.00 96.38 144 GLY A C 1
ATOM 1164 O O . GLY A 1 144 ? 6.000 -3.704 -10.678 1.00 96.38 144 GLY A O 1
ATOM 1165 N N . LEU A 1 145 ? 3.946 -4.367 -10.060 1.00 96.38 145 LEU A N 1
ATOM 1166 C CA . LEU A 1 145 ? 4.376 -5.249 -8.965 1.00 96.38 145 LEU A CA 1
ATOM 1167 C C . LEU A 1 145 ? 4.051 -6.733 -9.194 1.00 96.38 145 LEU A C 1
ATOM 1169 O O . LEU A 1 145 ? 4.572 -7.556 -8.447 1.00 96.38 145 LEU A O 1
ATOM 1173 N N . ASP A 1 146 ? 3.216 -7.075 -10.177 1.00 96.75 146 ASP A N 1
ATOM 1174 C CA . ASP A 1 146 ? 2.810 -8.449 -10.515 1.00 96.75 146 ASP A CA 1
ATOM 1175 C C . ASP A 1 146 ? 2.472 -9.340 -9.299 1.00 96.75 146 ASP A C 1
ATOM 1177 O O . ASP A 1 146 ? 3.087 -10.377 -9.027 1.00 96.75 146 ASP A O 1
ATOM 1181 N N . ALA A 1 147 ? 1.501 -8.902 -8.499 1.00 97.75 147 ALA A N 1
ATOM 1182 C CA . ALA A 1 147 ? 1.033 -9.625 -7.323 1.00 97.75 147 ALA A CA 1
ATOM 1183 C C . ALA A 1 147 ? -0.301 -10.335 -7.590 1.00 97.75 147 ALA A C 1
ATOM 1185 O O . ALA A 1 147 ? -1.158 -9.831 -8.311 1.00 97.75 147 ALA A O 1
ATOM 1186 N N . ASP A 1 148 ? -0.518 -11.492 -6.963 1.00 98.00 148 ASP A N 1
ATOM 1187 C CA . ASP A 1 148 ? -1.788 -12.241 -7.039 1.00 98.00 148 ASP A CA 1
ATOM 1188 C C . ASP A 1 148 ? -2.661 -12.025 -5.798 1.00 98.00 148 ASP A C 1
ATOM 1190 O O . ASP A 1 148 ? -3.888 -12.118 -5.847 1.00 98.00 148 ASP A O 1
ATOM 1194 N N . TYR A 1 149 ? -2.010 -11.738 -4.672 1.00 98.44 149 TYR A N 1
ATOM 1195 C CA . TYR A 1 149 ? -2.645 -11.491 -3.387 1.00 98.44 149 TYR A CA 1
ATOM 1196 C C . TYR A 1 149 ? -1.997 -10.297 -2.702 1.00 98.44 149 TYR A C 1
ATOM 1198 O O . TYR A 1 149 ? -0.816 -10.025 -2.916 1.00 98.44 149 TYR A O 1
ATOM 1206 N N . ILE A 1 150 ? -2.751 -9.651 -1.823 1.00 98.50 150 ILE A N 1
ATOM 1207 C CA . ILE A 1 150 ? -2.255 -8.665 -0.870 1.00 98.50 150 ILE A CA 1
ATOM 1208 C C . ILE A 1 150 ? -2.599 -9.114 0.550 1.00 98.50 150 ILE A C 1
ATOM 1210 O O . ILE A 1 150 ? -3.699 -9.602 0.814 1.00 98.50 150 ILE A O 1
ATOM 1214 N N . LEU A 1 151 ? -1.630 -8.994 1.449 1.00 97.88 151 LEU A N 1
ATOM 1215 C CA . LEU A 1 151 ? -1.734 -9.366 2.850 1.00 97.88 151 LEU A CA 1
ATOM 1216 C C . LEU A 1 151 ? -1.495 -8.128 3.706 1.00 97.88 151 LEU A C 1
ATOM 1218 O O . LEU A 1 151 ? -0.484 -7.446 3.537 1.00 97.88 151 LEU A O 1
ATOM 1222 N N . ILE A 1 152 ? -2.402 -7.899 4.653 1.00 97.69 152 ILE A N 1
ATOM 1223 C CA . ILE A 1 152 ? -2.159 -7.010 5.789 1.00 97.69 152 ILE A CA 1
ATOM 1224 C C . ILE A 1 152 ? -2.288 -7.807 7.080 1.00 97.69 152 ILE A C 1
ATOM 1226 O O . ILE A 1 152 ? -3.115 -8.714 7.185 1.00 97.69 152 ILE A O 1
ATOM 1230 N N . ASN A 1 153 ? -1.470 -7.487 8.067 1.00 96.62 153 ASN A N 1
ATOM 1231 C CA . ASN A 1 153 ? -1.620 -7.999 9.416 1.00 96.62 153 ASN A CA 1
ATOM 1232 C C . ASN A 1 153 ? -2.281 -6.917 10.262 1.00 96.62 153 ASN A C 1
ATOM 1234 O O . ASN A 1 153 ? -1.827 -5.784 10.248 1.00 96.62 153 ASN A O 1
ATOM 1238 N N . LEU A 1 154 ? -3.352 -7.227 10.983 1.00 97.00 154 LEU A N 1
ATOM 1239 C CA . LEU A 1 154 ? -4.108 -6.214 11.718 1.00 97.00 154 LEU A CA 1
ATOM 1240 C C . LEU A 1 154 ? -4.173 -6.574 13.197 1.00 97.00 154 LEU A C 1
ATOM 1242 O O . LEU A 1 154 ? -4.372 -7.742 13.533 1.00 97.00 154 LEU A O 1
ATOM 1246 N N . ALA A 1 155 ? -4.050 -5.574 14.068 1.00 96.50 155 ALA A N 1
ATOM 1247 C CA . ALA A 1 155 ? -4.427 -5.680 15.471 1.00 96.50 155 ALA A CA 1
ATOM 1248 C C . ALA A 1 155 ? -5.588 -4.727 15.793 1.00 96.50 155 ALA A C 1
ATOM 1250 O O . ALA A 1 155 ? -5.532 -3.528 15.5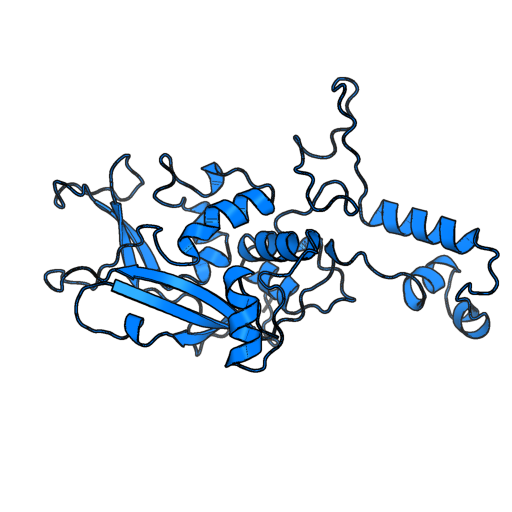22 1.00 96.50 155 ALA A O 1
ATOM 1251 N N . ALA A 1 156 ? -6.642 -5.277 16.385 1.00 95.94 156 ALA A N 1
ATOM 1252 C CA . ALA A 1 156 ? -7.825 -4.558 16.841 1.00 95.94 156 ALA A CA 1
ATOM 1253 C C . ALA A 1 156 ? -8.353 -5.205 18.129 1.00 95.94 156 ALA A C 1
ATOM 1255 O O . ALA A 1 156 ? -7.878 -6.260 18.550 1.00 95.94 156 ALA A O 1
ATOM 1256 N N . GLU A 1 157 ? -9.360 -4.606 18.746 1.00 95.19 157 GLU A N 1
ATOM 1257 C CA . GLU A 1 157 ? -10.031 -5.171 19.913 1.00 95.19 157 GLU A CA 1
ATOM 1258 C C . GLU A 1 157 ? -11.546 -5.078 19.749 1.00 95.19 157 GLU A C 1
ATOM 1260 O O . GLU A 1 157 ? -12.073 -4.027 19.384 1.00 95.19 157 GLU A O 1
ATOM 1265 N N . LYS A 1 158 ? -12.239 -6.197 19.992 1.00 95.19 158 LYS A N 1
ATOM 1266 C CA . LYS A 1 158 ? -13.700 -6.242 20.088 1.00 95.19 158 LYS A CA 1
ATOM 1267 C C . LYS A 1 158 ? -14.111 -5.783 21.484 1.00 95.19 158 LYS A C 1
ATOM 1269 O O . LYS A 1 158 ? -13.656 -6.352 22.476 1.00 95.19 158 LYS A O 1
ATOM 1274 N N . LEU A 1 159 ? -14.980 -4.783 21.555 1.00 92.69 159 LEU A N 1
ATOM 1275 C CA . LEU A 1 159 ? -15.496 -4.243 22.810 1.00 92.69 159 LEU A CA 1
ATOM 1276 C C . LEU A 1 159 ? -16.602 -5.146 23.400 1.00 92.69 159 LEU A C 1
ATOM 1278 O O . LEU A 1 159 ? -17.172 -5.964 22.675 1.00 92.69 159 LEU A O 1
ATOM 1282 N N . PRO A 1 160 ? -16.907 -5.030 24.709 1.00 87.06 160 PRO A N 1
ATOM 1283 C CA . PRO A 1 160 ? -17.907 -5.859 25.387 1.00 87.06 160 PRO A CA 1
ATOM 1284 C C . PRO A 1 160 ? -19.288 -5.896 24.712 1.00 87.06 160 PRO A C 1
ATOM 1286 O O . PRO A 1 160 ? -19.767 -4.890 24.187 1.00 87.06 160 PRO A O 1
ATOM 1289 N N . GLU A 1 161 ? -19.955 -7.053 24.811 1.00 69.38 161 GLU A N 1
ATOM 1290 C CA . GLU A 1 161 ? -21.281 -7.350 24.227 1.00 69.38 161 GLU A CA 1
ATOM 1291 C C . GLU A 1 161 ? -22.449 -6.565 24.857 1.00 69.38 161 GLU A C 1
ATOM 1293 O O . GLU A 1 161 ? -23.596 -6.731 24.456 1.00 69.38 161 GLU A O 1
ATOM 1298 N N . GLU A 1 162 ? -22.195 -5.700 25.842 1.00 76.94 162 GLU A N 1
ATOM 1299 C CA . GLU A 1 162 ? -23.231 -4.835 26.434 1.00 76.94 162 GLU A CA 1
ATOM 1300 C C . GLU A 1 162 ? -23.789 -3.815 25.423 1.00 76.94 162 GLU A C 1
ATOM 1302 O O . GLU A 1 162 ? -24.843 -3.215 25.640 1.00 76.94 162 GLU A O 1
ATOM 1307 N N . ASN A 1 163 ? -23.099 -3.643 24.295 1.00 73.81 163 ASN A N 1
ATOM 1308 C CA . ASN A 1 163 ? -23.514 -2.795 23.194 1.00 73.81 163 ASN A CA 1
ATOM 1309 C C . ASN A 1 163 ? -24.547 -3.498 22.298 1.00 73.81 163 ASN A C 1
ATOM 1311 O O . ASN A 1 163 ? -24.443 -4.682 21.996 1.00 73.81 163 ASN A O 1
ATOM 1315 N N . ILE A 1 164 ? -25.523 -2.736 21.795 1.00 79.19 164 ILE A N 1
ATOM 1316 C CA . ILE A 1 164 ? -26.557 -3.237 20.864 1.00 79.19 164 ILE A CA 1
ATOM 1317 C C . ILE A 1 164 ? -25.935 -3.754 19.551 1.00 79.19 164 ILE A C 1
ATOM 1319 O O . ILE A 1 164 ? -26.508 -4.608 18.876 1.00 79.19 164 ILE A O 1
ATOM 1323 N N . LEU A 1 165 ? -24.769 -3.217 19.187 1.00 86.94 165 LEU A N 1
ATOM 1324 C CA . LEU A 1 165 ? -23.985 -3.581 18.013 1.00 86.94 165 LEU A CA 1
ATOM 1325 C C . LEU A 1 165 ? -22.579 -3.990 18.449 1.00 86.94 165 LEU A C 1
ATOM 1327 O O . LEU A 1 165 ? -22.054 -3.458 19.426 1.00 86.94 165 LEU A O 1
ATOM 1331 N N . ASP A 1 166 ? -21.946 -4.871 17.678 1.00 92.25 166 ASP A N 1
ATOM 1332 C CA . ASP A 1 166 ? -20.529 -5.181 17.853 1.00 92.25 166 ASP A CA 1
ATOM 1333 C C . ASP A 1 166 ? -19.676 -3.939 17.545 1.00 92.25 166 ASP A C 1
ATOM 1335 O O . ASP A 1 166 ? -19.639 -3.466 16.403 1.00 92.25 166 ASP A O 1
ATOM 1339 N N . LEU A 1 167 ? -18.973 -3.438 18.562 1.00 94.44 167 LEU A N 1
ATOM 1340 C CA . LEU A 1 167 ? -18.070 -2.294 18.464 1.00 94.44 167 LEU A CA 1
ATOM 1341 C C . LEU A 1 167 ? -16.612 -2.733 18.592 1.00 94.44 167 LEU A C 1
ATOM 1343 O O . LEU A 1 167 ? -16.293 -3.717 19.262 1.00 94.44 167 LEU A O 1
ATOM 1347 N N . TYR A 1 168 ? -15.725 -1.975 17.959 1.00 95.75 168 TYR A N 1
ATOM 1348 C CA . TYR A 1 168 ? -14.304 -2.284 17.878 1.00 95.75 168 TYR A CA 1
ATOM 1349 C C . TYR A 1 168 ? -13.456 -1.037 18.123 1.00 95.75 168 TYR A C 1
ATOM 1351 O O . TYR A 1 168 ? -13.901 0.084 17.872 1.00 95.75 168 TYR A O 1
ATOM 1359 N N . THR A 1 169 ? -12.218 -1.240 18.563 1.00 95.25 169 THR A N 1
ATOM 1360 C CA . THR A 1 169 ? -11.181 -0.203 18.637 1.00 95.25 169 THR A CA 1
ATOM 1361 C C . THR A 1 169 ? -9.903 -0.660 17.931 1.00 95.25 169 THR A C 1
ATOM 1363 O O . THR A 1 169 ? -9.606 -1.855 17.852 1.00 95.25 169 THR A O 1
ATOM 1366 N N . ILE A 1 170 ? -9.150 0.302 17.397 1.00 95.00 170 ILE A N 1
ATOM 1367 C CA . ILE A 1 170 ? -7.842 0.106 16.766 1.00 95.00 170 ILE A CA 1
ATOM 1368 C C . ILE A 1 170 ? -6.876 1.078 17.441 1.00 95.00 170 ILE A C 1
ATOM 1370 O O . ILE A 1 170 ? -6.861 2.267 17.134 1.00 95.00 170 ILE A O 1
ATOM 1374 N N . GLU A 1 171 ? -6.069 0.574 18.372 1.00 87.81 171 GLU A N 1
ATOM 1375 C CA . GLU A 1 171 ? -5.181 1.414 19.191 1.00 87.81 171 GLU A CA 1
ATOM 1376 C C . GLU A 1 171 ? -3.817 1.702 18.551 1.00 87.81 171 GLU A C 1
ATOM 1378 O O . GLU A 1 171 ? -2.999 2.408 19.137 1.00 87.81 171 GLU A O 1
ATOM 1383 N N . GLN A 1 172 ? -3.546 1.124 17.380 1.00 84.75 172 GLN A N 1
ATOM 1384 C CA . GLN A 1 172 ? -2.245 1.181 16.717 1.00 84.75 172 GLN A CA 1
ATOM 1385 C C . GLN A 1 172 ? -1.089 0.647 17.577 1.00 84.75 172 GLN A C 1
ATOM 1387 O O . GLN A 1 172 ? -0.128 1.359 17.871 1.00 84.75 172 GLN A O 1
ATOM 1392 N N . LYS A 1 173 ? -1.150 -0.638 17.955 1.00 84.44 173 LYS A N 1
ATOM 1393 C CA . LYS A 1 173 ? -0.154 -1.254 18.853 1.00 84.44 173 LYS A CA 1
ATOM 1394 C C . LYS A 1 173 ? 0.472 -2.566 18.373 1.00 84.44 173 LYS A C 1
ATOM 1396 O O . LYS A 1 173 ? 1.382 -3.033 19.056 1.00 84.44 173 LYS A O 1
ATOM 1401 N N . GLY A 1 174 ? 0.041 -3.182 17.264 1.00 81.19 174 GLY A N 1
ATOM 1402 C CA . GLY A 1 174 ? 0.455 -4.571 17.000 1.00 81.19 174 GLY A CA 1
ATOM 1403 C C . GLY A 1 174 ? 0.610 -5.030 15.552 1.00 81.19 174 GLY A C 1
ATOM 1404 O O . GLY A 1 174 ? 1.400 -5.941 15.313 1.00 81.19 174 GLY A O 1
ATOM 1405 N N . GLY A 1 175 ? -0.093 -4.438 14.592 1.00 92.25 175 GLY A N 1
ATOM 1406 C CA . GLY A 1 175 ? -0.078 -4.845 13.186 1.00 92.25 175 GLY A CA 1
ATOM 1407 C C . GLY A 1 175 ? 0.348 -3.729 12.237 1.00 92.25 175 GLY A C 1
ATOM 1408 O O . GLY A 1 175 ? 1.059 -2.789 12.608 1.00 92.25 175 GLY A O 1
ATOM 1409 N N . ASP A 1 176 ? -0.085 -3.837 10.989 1.00 95.56 176 ASP A N 1
ATOM 1410 C CA . ASP A 1 176 ? 0.137 -2.868 9.922 1.00 95.56 176 ASP A CA 1
ATOM 1411 C C . ASP A 1 176 ? -0.585 -1.551 10.159 1.00 95.56 176 ASP A C 1
ATOM 1413 O O . ASP A 1 176 ? -0.183 -0.538 9.592 1.00 95.56 176 ASP A O 1
ATOM 1417 N N . GLU A 1 177 ? -1.586 -1.495 11.043 1.00 93.56 177 GLU A N 1
ATOM 1418 C CA . GLU A 1 177 ? -2.179 -0.215 11.429 1.00 93.56 177 GLU A CA 1
ATOM 1419 C C . GLU A 1 177 ? -1.104 0.738 12.010 1.00 93.56 177 GLU A C 1
ATOM 1421 O O . GLU A 1 177 ? -1.133 1.943 11.773 1.00 93.56 177 GLU A O 1
ATOM 1426 N N . THR A 1 178 ? -0.059 0.197 12.656 1.00 92.62 178 THR A N 1
ATOM 1427 C CA . THR A 1 178 ? 1.108 0.973 13.127 1.00 92.62 178 THR A CA 1
ATOM 1428 C C . THR A 1 178 ? 2.035 1.433 12.003 1.00 92.62 178 THR A C 1
ATOM 1430 O O . THR A 1 178 ? 2.884 2.303 12.201 1.00 92.62 178 THR A O 1
ATOM 1433 N N . LYS A 1 179 ? 1.917 0.824 10.819 1.00 94.88 179 LYS A N 1
ATOM 1434 C CA . LYS A 1 179 ? 2.778 1.070 9.661 1.00 94.88 179 LYS A CA 1
ATOM 1435 C C . LYS A 1 179 ? 2.227 2.135 8.725 1.00 94.88 179 LYS A C 1
ATOM 1437 O O . LYS A 1 179 ? 3.003 2.646 7.923 1.00 94.88 179 LYS A O 1
ATOM 1442 N N . ALA A 1 180 ? 0.976 2.570 8.894 1.00 95.81 180 ALA A N 1
ATOM 1443 C CA . ALA A 1 180 ? 0.411 3.693 8.144 1.00 95.81 180 ALA A CA 1
ATOM 1444 C C . ALA A 1 180 ? 1.317 4.937 8.180 1.00 95.81 180 ALA A C 1
ATOM 1446 O O . ALA A 1 180 ? 1.600 5.521 7.135 1.00 95.81 180 ALA A O 1
ATOM 1447 N N . PHE A 1 181 ? 1.863 5.289 9.353 1.00 95.50 181 PHE A N 1
ATOM 1448 C CA . PHE A 1 181 ? 2.848 6.370 9.488 1.00 95.50 181 PHE A CA 1
ATOM 1449 C C . PHE A 1 181 ? 4.046 6.198 8.542 1.00 95.50 181 PHE A C 1
ATOM 1451 O O . PHE A 1 181 ? 4.466 7.151 7.883 1.00 95.50 181 PHE A O 1
ATOM 1458 N N . TRP A 1 182 ? 4.586 4.981 8.448 1.00 95.62 182 TRP A N 1
ATOM 1459 C CA . TRP A 1 182 ? 5.707 4.670 7.566 1.00 95.62 182 TRP A CA 1
ATOM 1460 C C . TRP A 1 182 ? 5.305 4.692 6.095 1.00 95.62 182 TRP A C 1
ATOM 1462 O O . TRP A 1 182 ? 6.060 5.239 5.297 1.00 95.62 182 TRP A O 1
ATOM 1472 N N . PHE A 1 183 ? 4.125 4.178 5.734 1.00 97.00 183 PHE A N 1
ATOM 1473 C CA . PHE A 1 183 ? 3.630 4.239 4.355 1.00 97.00 183 PHE A CA 1
ATOM 1474 C C . PHE A 1 183 ? 3.547 5.687 3.880 1.00 97.00 183 PHE A C 1
ATOM 1476 O O . PHE A 1 183 ? 4.097 6.027 2.838 1.00 97.00 183 PHE A O 1
ATOM 1483 N N . ILE A 1 184 ? 2.961 6.558 4.700 1.00 96.25 184 ILE A N 1
ATOM 1484 C CA . ILE A 1 184 ? 2.837 7.989 4.423 1.00 96.25 184 ILE A CA 1
ATOM 1485 C C . ILE A 1 184 ? 4.217 8.644 4.287 1.00 96.25 184 ILE A C 1
ATOM 1487 O O . ILE A 1 184 ? 4.476 9.342 3.311 1.00 96.25 184 ILE A O 1
ATOM 1491 N N . LYS A 1 185 ? 5.133 8.397 5.232 1.00 93.88 185 LYS A N 1
ATOM 1492 C CA . LYS A 1 185 ? 6.484 8.980 5.198 1.00 93.88 185 LYS A CA 1
ATOM 1493 C C . LYS A 1 185 ? 7.303 8.536 3.987 1.00 93.88 185 LYS A C 1
ATOM 1495 O O . LYS A 1 185 ? 8.025 9.347 3.412 1.00 93.88 185 LYS A O 1
ATOM 1500 N N . ILE A 1 186 ? 7.238 7.256 3.637 1.00 92.88 186 ILE A N 1
ATOM 1501 C CA . ILE A 1 186 ? 8.018 6.672 2.540 1.00 92.88 186 ILE A CA 1
ATOM 1502 C C . ILE A 1 186 ? 7.427 7.078 1.186 1.00 92.88 186 ILE A C 1
ATOM 1504 O O . ILE A 1 186 ? 8.178 7.374 0.259 1.00 92.88 186 ILE A O 1
ATOM 1508 N N . ALA A 1 187 ? 6.099 7.166 1.095 1.00 93.31 187 ALA A N 1
ATOM 1509 C CA . ALA A 1 187 ? 5.398 7.740 -0.047 1.00 93.31 187 ALA A CA 1
ATOM 1510 C C . ALA A 1 187 ? 5.499 9.277 -0.093 1.00 93.31 187 ALA A C 1
ATOM 1512 O O . ALA A 1 187 ? 4.833 9.899 -0.909 1.00 93.31 187 ALA A O 1
ATOM 1513 N N . ASP A 1 188 ? 6.314 9.920 0.749 1.00 91.19 188 ASP A N 1
ATOM 1514 C CA . ASP A 1 188 ? 6.546 11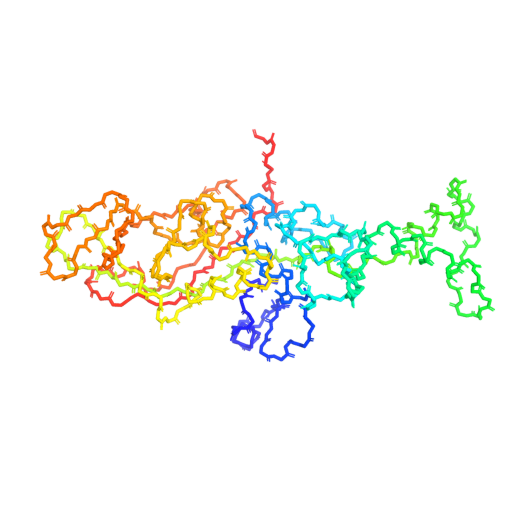.371 0.698 1.00 91.19 188 ASP A CA 1
ATOM 1515 C C . ASP A 1 188 ? 5.251 12.202 0.797 1.00 91.19 188 ASP A C 1
ATOM 1517 O O . ASP A 1 188 ? 5.083 13.247 0.172 1.00 91.19 188 ASP A O 1
ATOM 1521 N N . LEU A 1 189 ? 4.295 11.690 1.573 1.00 93.56 189 LEU A N 1
ATOM 1522 C CA . LEU A 1 189 ? 2.998 12.301 1.811 1.00 93.56 189 LEU A CA 1
ATOM 1523 C C . LEU A 1 189 ? 3.011 13.095 3.121 1.00 93.56 189 LEU A C 1
ATOM 1525 O O . LEU A 1 189 ? 3.693 12.757 4.096 1.00 93.56 189 LEU A O 1
ATOM 1529 N N . HIS A 1 190 ? 2.203 14.153 3.173 1.00 94.75 190 HIS A N 1
ATOM 1530 C CA . HIS A 1 190 ? 2.045 14.949 4.382 1.00 94.75 190 HIS A CA 1
ATOM 1531 C C . HIS A 1 190 ? 1.244 14.179 5.444 1.00 94.75 190 HIS A C 1
ATOM 1533 O O . HIS A 1 190 ? 0.121 13.748 5.204 1.00 94.75 190 HIS A O 1
ATOM 1539 N N . ILE A 1 191 ? 1.810 14.008 6.643 1.00 95.56 191 ILE A N 1
ATOM 1540 C CA . ILE A 1 191 ? 1.222 13.155 7.694 1.00 95.56 191 ILE A CA 1
ATOM 1541 C C . ILE A 1 191 ? -0.182 13.595 8.098 1.00 95.56 191 ILE A C 1
ATOM 1543 O O . ILE A 1 191 ? -1.072 12.755 8.210 1.00 95.56 191 ILE A O 1
ATOM 1547 N N . LEU A 1 192 ? -0.385 14.895 8.301 1.00 96.44 192 LEU A N 1
ATOM 1548 C CA . LEU A 1 192 ? -1.649 15.418 8.824 1.00 96.44 192 LEU A CA 1
ATOM 1549 C C . LEU A 1 192 ? -2.767 15.457 7.775 1.00 96.44 192 LEU A C 1
ATOM 1551 O O . LEU A 1 192 ? -3.898 15.792 8.106 1.00 96.44 192 LEU A O 1
ATOM 1555 N N . ASP A 1 193 ? -2.477 15.083 6.528 1.00 97.56 193 ASP A N 1
ATOM 1556 C CA . ASP A 1 193 ? -3.524 14.823 5.541 1.00 97.56 193 ASP A CA 1
ATOM 1557 C C . ASP A 1 193 ? -4.269 13.518 5.853 1.00 97.56 193 ASP A C 1
ATOM 1559 O O . ASP A 1 193 ? -5.442 13.384 5.515 1.00 97.56 193 ASP A O 1
ATOM 1563 N N . TYR A 1 194 ? -3.593 12.559 6.492 1.00 97.69 194 TYR A N 1
ATOM 1564 C CA . TYR A 1 194 ? -4.073 11.190 6.704 1.00 97.69 194 TYR A CA 1
ATOM 1565 C C . TYR A 1 194 ? -4.256 10.844 8.184 1.00 97.69 194 TYR A C 1
ATOM 1567 O O . TYR A 1 194 ? -5.052 9.971 8.517 1.00 97.69 194 TYR A O 1
ATOM 1575 N N . TYR A 1 195 ? -3.552 11.536 9.076 1.00 97.19 195 TYR A N 1
ATOM 1576 C CA . TYR A 1 195 ? -3.720 11.430 10.520 1.00 97.19 195 TYR A CA 1
ATOM 1577 C C . TYR A 1 195 ? -4.433 12.651 11.090 1.00 97.19 195 TYR A C 1
ATOM 1579 O O . TYR A 1 195 ? -4.112 13.790 10.748 1.00 97.19 195 TYR A O 1
ATOM 1587 N N . ASN A 1 196 ? -5.346 12.410 12.029 1.00 96.06 196 ASN A N 1
ATOM 1588 C CA . ASN A 1 196 ? -5.851 13.470 12.890 1.00 96.06 196 ASN A CA 1
ATOM 1589 C C . ASN A 1 196 ? -4.724 13.988 13.808 1.00 96.06 196 ASN A C 1
ATOM 1591 O O . ASN A 1 196 ? -3.715 13.294 14.011 1.00 96.06 196 ASN A O 1
ATOM 1595 N N . PRO A 1 197 ? -4.878 15.189 14.403 1.00 92.31 197 PRO A N 1
ATOM 1596 C CA . PRO A 1 197 ? -4.008 15.634 15.489 1.00 92.31 197 PRO A CA 1
ATOM 1597 C C . PRO A 1 197 ? -3.817 14.520 16.537 1.00 92.31 197 PRO A C 1
ATOM 1599 O O . PRO A 1 197 ? -4.728 13.738 16.768 1.00 92.31 197 PRO A O 1
ATOM 1602 N N . GLU A 1 198 ? -2.635 14.431 17.156 1.00 92.38 198 GLU A N 1
ATOM 1603 C CA . GLU A 1 198 ? -2.223 13.354 18.092 1.00 92.38 198 GLU A CA 1
ATOM 1604 C C . GLU A 1 198 ? -1.801 12.020 17.449 1.00 92.38 198 GLU A C 1
ATOM 1606 O O . GLU A 1 198 ? -1.196 11.200 18.132 1.00 92.38 198 GLU A O 1
ATOM 1611 N N . LEU A 1 199 ? -2.018 11.818 16.142 1.00 93.06 199 LEU A N 1
ATOM 1612 C CA . LEU A 1 199 ? -1.620 10.604 15.402 1.00 93.06 199 LEU A CA 1
ATOM 1613 C C . LEU A 1 199 ? -2.248 9.295 15.934 1.00 93.06 199 LEU A C 1
ATOM 1615 O O . LEU A 1 199 ? -1.794 8.197 15.616 1.00 93.06 199 LEU A O 1
ATOM 1619 N N . THR A 1 200 ? -3.312 9.396 16.727 1.00 90.31 200 THR A N 1
ATOM 1620 C CA . THR A 1 200 ? -4.021 8.263 17.348 1.00 90.31 200 THR A CA 1
ATOM 1621 C C . THR A 1 200 ? -5.184 7.750 16.499 1.00 90.31 200 THR A C 1
ATOM 1623 O O . THR A 1 200 ? -5.663 6.638 16.710 1.00 90.31 200 THR A O 1
ATOM 1626 N N . SER A 1 201 ? -5.621 8.527 15.507 1.00 94.06 201 SER A N 1
ATOM 1627 C CA . SER A 1 201 ? -6.689 8.179 14.567 1.00 94.06 201 SER A CA 1
ATOM 1628 C C . SER A 1 201 ? -6.448 8.823 13.200 1.00 94.06 201 SER A C 1
ATOM 1630 O O . SER A 1 201 ? -5.575 9.683 13.049 1.00 94.06 201 SER A O 1
ATOM 1632 N N . TYR A 1 202 ? -7.227 8.411 12.204 1.00 96.50 202 TYR A N 1
ATOM 1633 C CA . TYR A 1 202 ? -7.042 8.811 10.811 1.00 96.50 202 TYR A CA 1
ATOM 1634 C C . TYR A 1 202 ? -8.140 9.752 10.320 1.00 96.50 202 TYR A C 1
ATOM 1636 O O . TYR A 1 202 ? -9.266 9.727 10.820 1.00 96.50 202 TYR A O 1
ATOM 1644 N N . THR A 1 203 ? -7.812 10.561 9.317 1.00 97.12 203 THR A N 1
ATOM 1645 C CA . THR A 1 203 ? -8.748 11.487 8.670 1.00 97.12 203 THR A CA 1
ATOM 1646 C C . THR A 1 203 ? -9.693 10.754 7.714 1.00 97.12 203 THR A C 1
ATOM 1648 O O . THR A 1 203 ? -9.439 9.623 7.291 1.00 97.12 203 THR A O 1
ATOM 1651 N N . ASP A 1 204 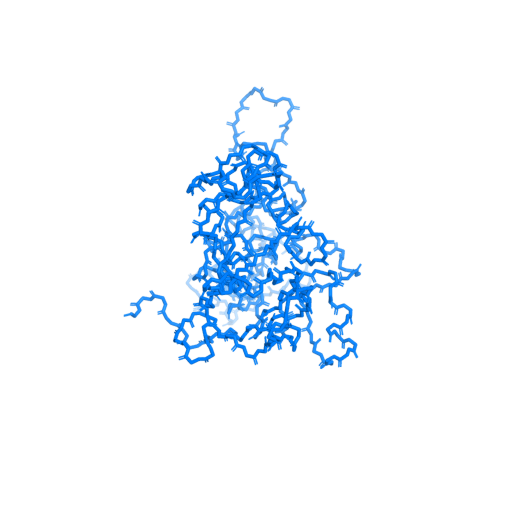? -10.750 11.441 7.279 1.00 96.75 204 ASP A N 1
ATOM 1652 C CA . ASP A 1 204 ? -11.638 10.938 6.224 1.00 96.75 204 ASP A CA 1
ATOM 1653 C C . ASP A 1 204 ? -10.881 10.654 4.924 1.00 96.75 204 ASP A C 1
ATOM 1655 O O . ASP A 1 204 ? -11.172 9.676 4.241 1.00 96.75 204 ASP A O 1
ATOM 1659 N N . LYS A 1 205 ? -9.869 11.467 4.598 1.00 97.62 205 LYS A N 1
ATOM 1660 C CA . LYS A 1 205 ? -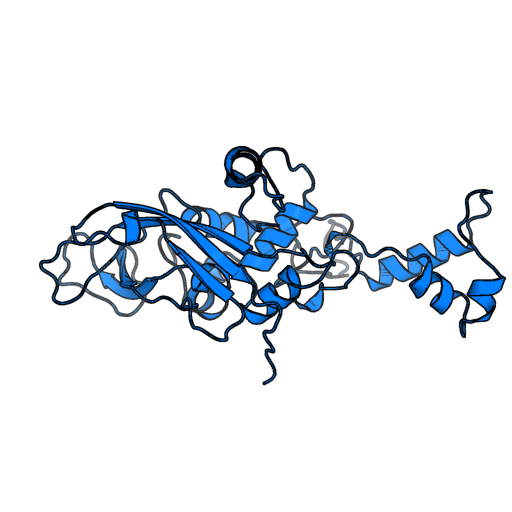9.021 11.269 3.416 1.00 97.62 205 LYS A CA 1
ATOM 1661 C C . LYS A 1 205 ? -8.339 9.901 3.447 1.00 97.62 205 LYS A C 1
ATOM 1663 O O . LYS A 1 205 ? -8.393 9.172 2.461 1.00 97.62 205 LYS A O 1
ATOM 1668 N N . PHE A 1 206 ? -7.770 9.502 4.586 1.00 97.94 206 PHE A N 1
ATOM 1669 C CA . PHE A 1 206 ? -7.196 8.165 4.745 1.00 97.94 206 PHE A CA 1
ATOM 1670 C C . PHE A 1 206 ? -8.226 7.061 4.494 1.00 97.94 206 PHE A C 1
ATOM 1672 O O . PHE A 1 206 ? -7.990 6.183 3.662 1.00 97.94 206 PHE A O 1
ATOM 1679 N N . TRP A 1 207 ? -9.381 7.129 5.161 1.00 97.44 207 TRP A N 1
ATOM 1680 C CA . TRP A 1 207 ? -10.429 6.109 5.051 1.00 97.44 207 TRP A CA 1
ATOM 1681 C C . TRP A 1 207 ? -11.079 6.033 3.670 1.00 97.44 207 TRP A C 1
ATOM 1683 O O . TRP A 1 207 ? -11.515 4.958 3.242 1.00 97.44 207 TRP A O 1
ATOM 1693 N N . ASN A 1 208 ? -11.160 7.159 2.965 1.00 97.25 208 ASN A N 1
ATOM 1694 C CA . ASN A 1 208 ? -11.864 7.258 1.695 1.00 97.25 208 ASN A CA 1
ATOM 1695 C C . ASN A 1 208 ? -10.968 6.980 0.493 1.00 97.25 208 ASN A C 1
ATOM 1697 O O . ASN A 1 208 ? -11.428 6.319 -0.437 1.00 97.25 208 ASN A O 1
ATOM 1701 N N . GLU A 1 209 ? -9.713 7.425 0.526 1.00 97.38 209 GLU A N 1
ATOM 1702 C CA . GLU A 1 209 ? -8.862 7.481 -0.665 1.00 97.38 209 GLU A CA 1
ATOM 1703 C C . GLU A 1 209 ? -7.755 6.424 -0.692 1.00 97.38 209 GLU A C 1
ATOM 1705 O O . GLU A 1 209 ? -7.186 6.203 -1.754 1.00 97.38 209 GLU A O 1
ATOM 1710 N N . THR A 1 210 ? -7.442 5.748 0.419 1.00 98.56 210 THR A N 1
ATOM 1711 C CA . THR A 1 210 ? -6.288 4.830 0.468 1.00 98.56 210 THR A CA 1
ATOM 1712 C C . THR A 1 210 ? -6.698 3.365 0.397 1.00 98.56 210 THR A C 1
ATOM 1714 O O . THR A 1 210 ? -7.636 2.932 1.070 1.00 98.56 210 THR A O 1
ATOM 1717 N N . LEU A 1 211 ? -5.954 2.562 -0.367 1.00 98.69 211 LEU A N 1
ATOM 1718 C CA . LEU A 1 211 ? -6.105 1.111 -0.390 1.00 98.69 211 LEU A CA 1
ATOM 1719 C C . LEU A 1 211 ? -5.946 0.540 1.016 1.00 98.69 211 LEU A C 1
ATOM 1721 O O . LEU A 1 211 ? -6.761 -0.282 1.428 1.00 98.69 211 LEU A O 1
ATOM 1725 N N . PHE A 1 212 ? -4.915 0.971 1.748 1.00 98.56 212 PHE A N 1
ATOM 1726 C CA . PHE A 1 212 ? -4.608 0.426 3.064 1.00 98.56 212 PHE A CA 1
ATOM 1727 C C . PHE A 1 212 ? -5.812 0.506 4.010 1.00 98.56 212 PHE A C 1
ATOM 1729 O O . PHE A 1 212 ? -6.177 -0.501 4.613 1.00 98.56 212 PHE A O 1
ATOM 1736 N N . ALA A 1 213 ? -6.506 1.646 4.055 1.00 97.81 213 ALA A N 1
ATOM 1737 C CA . ALA A 1 213 ? -7.718 1.778 4.853 1.00 97.81 213 ALA A CA 1
ATOM 1738 C C . ALA A 1 213 ? -8.876 0.902 4.347 1.00 97.81 213 ALA A C 1
ATOM 1740 O O . ALA A 1 213 ? -9.623 0.341 5.147 1.00 97.81 213 ALA A O 1
ATOM 1741 N N . LYS A 1 214 ? -9.025 0.733 3.025 1.00 98.25 214 LYS A N 1
ATOM 1742 C CA . LYS A 1 214 ? -10.059 -0.143 2.442 1.00 98.25 214 LYS A CA 1
ATOM 1743 C C . LYS A 1 214 ? -9.802 -1.633 2.699 1.00 98.25 214 LYS A C 1
ATOM 1745 O O . LYS A 1 214 ? -10.752 -2.412 2.704 1.00 98.25 214 LYS A O 1
ATOM 1750 N N . LEU A 1 215 ? -8.554 -2.031 2.953 1.00 98.56 215 LEU A N 1
ATOM 1751 C CA . LEU A 1 215 ? -8.209 -3.386 3.394 1.00 98.56 215 LEU A CA 1
ATOM 1752 C C . LEU A 1 215 ? -8.526 -3.618 4.883 1.00 98.56 215 LEU A C 1
ATOM 1754 O O . LEU A 1 215 ? -8.593 -4.765 5.313 1.00 98.56 215 LEU A O 1
ATOM 1758 N N . ILE A 1 216 ? -8.759 -2.573 5.684 1.00 97.88 216 ILE A N 1
ATOM 1759 C CA . ILE A 1 216 ? -9.163 -2.721 7.088 1.00 97.88 216 ILE A CA 1
ATOM 1760 C C . ILE A 1 216 ? -10.677 -3.028 7.150 1.00 97.88 216 ILE A C 1
ATOM 1762 O O . ILE A 1 216 ? -11.496 -2.237 6.666 1.00 97.88 216 ILE A O 1
ATOM 1766 N N . PRO A 1 217 ? -11.105 -4.139 7.787 1.00 96.81 217 PRO A N 1
ATOM 1767 C CA . PRO A 1 217 ? -12.496 -4.596 7.803 1.00 96.81 217 PRO A CA 1
ATOM 1768 C C . PRO A 1 217 ? -13.351 -3.855 8.845 1.00 96.81 217 PRO A C 1
ATOM 1770 O O . PRO A 1 217 ? -14.292 -4.420 9.404 1.00 96.81 217 PRO A O 1
ATOM 1773 N N . PHE A 1 218 ? -13.014 -2.595 9.125 1.00 97.00 218 PHE A N 1
ATOM 1774 C CA . PHE A 1 218 ? -13.658 -1.747 10.120 1.00 97.00 218 PHE A CA 1
ATOM 1775 C C . PHE A 1 218 ? -13.844 -0.328 9.584 1.00 97.00 218 PHE A C 1
ATOM 1777 O O . PHE A 1 218 ? -13.008 0.150 8.818 1.00 97.00 218 PHE A O 1
ATOM 1784 N N . THR A 1 219 ? -14.939 0.332 9.955 1.00 96.38 219 THR A N 1
ATOM 1785 C CA . THR A 1 219 ? -15.245 1.725 9.581 1.00 96.38 219 THR A CA 1
ATOM 1786 C C . THR A 1 219 ? -15.464 2.551 10.844 1.00 96.38 219 THR A C 1
ATOM 1788 O O . THR A 1 219 ? -16.199 2.084 11.719 1.00 96.38 219 THR A O 1
ATOM 1791 N N . PRO A 1 220 ? -14.826 3.731 10.979 1.00 95.81 220 PRO A N 1
ATOM 1792 C CA . PRO A 1 220 ? -15.040 4.597 12.132 1.00 95.81 220 PRO A CA 1
ATOM 1793 C C . PRO A 1 220 ? -16.481 5.110 12.136 1.00 95.81 220 PRO A C 1
ATOM 1795 O O . PRO A 1 220 ? -17.007 5.490 11.092 1.00 95.81 220 PRO A O 1
ATOM 1798 N N . VAL A 1 221 ? -17.117 5.119 13.304 1.00 95.25 221 VAL A N 1
ATOM 1799 C CA . VAL A 1 221 ? -18.507 5.582 13.462 1.00 95.25 221 VAL A CA 1
ATOM 1800 C C . VAL A 1 221 ? -18.644 6.758 14.415 1.00 95.25 221 VAL A C 1
ATOM 1802 O O . VAL A 1 221 ? -19.521 7.591 14.216 1.00 95.25 221 VAL A O 1
ATOM 1805 N N . LEU A 1 222 ? -17.799 6.836 15.443 1.00 94.62 222 LEU A N 1
ATOM 1806 C CA . LEU A 1 222 ? -17.793 7.922 16.420 1.00 94.62 222 LEU A CA 1
ATOM 1807 C C . LEU A 1 222 ? -16.497 7.903 17.236 1.00 94.62 222 LEU A C 1
ATOM 1809 O O . LEU A 1 222 ? -15.740 6.935 17.215 1.00 94.62 222 LEU A O 1
ATOM 1813 N N . TYR A 1 223 ? -16.269 8.972 17.983 1.00 96.31 223 TYR A N 1
ATOM 1814 C CA . TYR A 1 223 ? -15.183 9.142 18.935 1.00 96.31 223 TYR A CA 1
ATOM 1815 C C . TYR A 1 223 ? -15.770 9.228 20.345 1.00 96.31 223 TYR A C 1
ATOM 1817 O O . TYR A 1 223 ? -16.736 9.965 20.551 1.00 96.31 223 TYR A O 1
ATOM 1825 N N . VAL A 1 224 ? -15.192 8.518 21.315 1.00 95.44 224 VAL A N 1
ATOM 1826 C CA . VAL A 1 224 ? -15.636 8.525 22.722 1.00 95.44 224 VAL A CA 1
ATOM 1827 C C . VAL A 1 224 ? -14.548 9.007 23.662 1.00 95.44 224 VAL A C 1
ATOM 1829 O O . VAL A 1 224 ? -13.366 8.742 23.447 1.00 95.44 224 VAL A O 1
ATOM 1832 N N . ASP A 1 225 ? -14.953 9.675 24.734 1.00 95.06 225 ASP A N 1
ATOM 1833 C CA . ASP A 1 225 ? -14.062 9.961 25.851 1.00 95.06 225 ASP A CA 1
ATOM 1834 C C . ASP A 1 225 ? -13.755 8.653 26.610 1.00 95.06 225 ASP A C 1
ATOM 1836 O O . ASP A 1 225 ? -14.691 7.994 27.078 1.00 95.06 225 ASP A O 1
ATOM 1840 N N . PRO A 1 226 ? -12.480 8.243 26.738 1.00 91.38 226 PRO A N 1
ATOM 1841 C CA . PRO A 1 226 ? -12.127 7.001 27.423 1.00 91.38 226 PRO A CA 1
ATOM 1842 C C . PRO A 1 226 ? -12.452 7.031 28.926 1.00 91.38 226 PRO A C 1
ATOM 1844 O O . PRO A 1 226 ? -12.64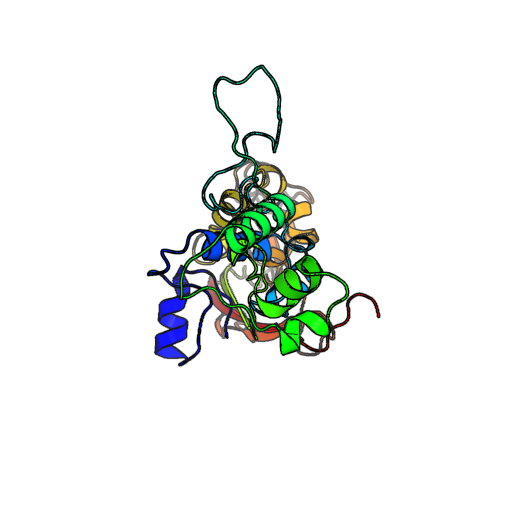7 5.968 29.515 1.00 91.38 226 PRO A O 1
ATOM 1847 N N . ASP A 1 227 ? -12.554 8.217 29.538 1.00 94.00 227 ASP A N 1
ATOM 1848 C CA . ASP A 1 227 ? -12.911 8.375 30.952 1.00 94.00 227 ASP A CA 1
ATOM 1849 C C . ASP A 1 227 ? -14.435 8.486 31.162 1.00 94.00 227 ASP A C 1
ATOM 1851 O O . ASP A 1 227 ? -14.929 8.287 32.277 1.00 94.00 227 ASP A O 1
ATOM 1855 N N . ASN A 1 228 ? -15.202 8.806 30.109 1.00 92.56 228 ASN A N 1
ATOM 1856 C CA . ASN A 1 228 ? -16.662 8.917 30.158 1.00 92.56 228 ASN A CA 1
ATOM 1857 C C . ASN A 1 228 ? -17.331 8.646 28.795 1.00 92.56 228 ASN A C 1
ATOM 1859 O O . ASN A 1 228 ? -17.593 9.567 28.023 1.00 92.56 228 ASN A O 1
ATOM 1863 N N . VAL A 1 229 ? -17.711 7.391 28.551 1.00 88.25 229 VAL A N 1
ATOM 1864 C CA . VAL A 1 229 ? -18.268 6.909 27.268 1.00 88.25 229 VAL A CA 1
ATOM 1865 C C . VAL A 1 229 ? -19.594 7.557 26.827 1.00 88.25 229 VAL A C 1
ATOM 1867 O O . VAL A 1 229 ? -19.986 7.432 25.665 1.00 88.25 229 VAL A O 1
ATOM 1870 N N . GLU A 1 230 ? -20.281 8.279 27.720 1.00 89.50 230 GLU A N 1
ATOM 1871 C CA . GLU A 1 230 ? -21.468 9.083 27.382 1.00 89.50 230 GLU A CA 1
ATOM 1872 C C . GLU A 1 230 ? -21.103 10.353 26.594 1.00 89.50 230 GLU A C 1
ATOM 1874 O O . GLU A 1 230 ? -21.946 10.963 25.933 1.00 89.50 230 GLU A O 1
ATOM 1879 N N . LEU A 1 231 ? -19.838 10.779 26.655 1.00 95.00 231 LEU A N 1
ATOM 1880 C CA . LEU A 1 231 ? -19.325 11.896 25.877 1.00 95.00 231 LEU A CA 1
ATOM 1881 C C . LEU A 1 231 ? -18.819 11.384 24.530 1.00 95.00 231 LEU A C 1
ATOM 1883 O O . LEU A 1 231 ? -17.765 10.756 24.437 1.00 95.00 231 LEU A O 1
ATOM 1887 N N . GLN A 1 232 ? -19.573 11.698 23.478 1.00 95.19 232 GLN A N 1
ATOM 1888 C CA . GLN A 1 232 ? -19.319 11.213 22.124 1.00 95.19 232 GLN A CA 1
ATOM 1889 C C . GLN A 1 232 ? -19.174 12.371 21.136 1.00 95.19 232 GLN A C 1
ATOM 1891 O O . GLN A 1 232 ? -19.665 13.482 21.362 1.00 95.19 232 GLN A O 1
ATOM 1896 N N . SER A 1 233 ? -18.500 12.113 20.021 1.00 95.94 233 SER A N 1
ATOM 1897 C CA . SER A 1 233 ? -18.393 13.041 18.901 1.00 95.94 233 SER A CA 1
ATOM 1898 C C . SER A 1 233 ? -18.382 12.285 17.579 1.00 95.94 233 SER A C 1
ATOM 1900 O O . SER A 1 233 ? -17.719 11.263 17.457 1.00 95.94 233 SER A O 1
ATOM 1902 N N . GLU A 1 234 ? -19.096 12.787 16.574 1.00 94.44 234 GLU A N 1
ATOM 1903 C CA . GLU A 1 234 ? -19.059 12.226 15.213 1.00 94.44 234 GLU A CA 1
ATOM 1904 C C . GLU A 1 234 ? -17.742 12.557 14.496 1.00 94.44 234 GLU A C 1
ATOM 1906 O O . GLU A 1 234 ? -17.307 11.837 13.602 1.00 94.44 234 GLU A O 1
ATOM 1911 N N . THR A 1 235 ? -17.079 13.637 14.910 1.00 94.00 235 THR A N 1
ATOM 1912 C CA . THR A 1 235 ? -15.799 14.086 14.360 1.00 94.00 235 THR A CA 1
ATOM 1913 C C . THR A 1 235 ? -14.677 13.902 15.368 1.00 94.00 235 THR A C 1
ATOM 1915 O O . THR A 1 235 ? -14.917 13.849 16.573 1.00 94.00 235 THR A O 1
ATOM 1918 N N . PHE A 1 236 ? -13.436 13.880 14.883 1.00 94.88 236 PHE A N 1
ATOM 1919 C CA . PHE A 1 236 ? -12.266 13.798 15.750 1.00 94.88 236 PHE A CA 1
ATOM 1920 C C . PHE A 1 236 ? -12.287 14.865 16.855 1.00 94.88 236 PHE A C 1
ATOM 1922 O O . PHE A 1 236 ? -12.520 16.052 16.604 1.00 94.88 236 PHE A O 1
ATOM 1929 N N . LYS A 1 237 ? -11.971 14.431 18.077 1.00 95.31 237 LYS A N 1
ATOM 1930 C CA . LYS A 1 237 ? -11.776 15.293 19.238 1.00 95.31 237 LYS A CA 1
ATOM 1931 C C . LYS A 1 237 ? -10.508 14.856 19.986 1.00 95.31 237 LYS A C 1
ATOM 1933 O O . LYS A 1 237 ? -10.373 13.666 20.259 1.00 95.31 237 LYS A O 1
ATOM 1938 N N . PRO A 1 238 ? -9.601 15.790 20.331 1.00 94.81 238 PRO A N 1
ATOM 1939 C CA . PRO A 1 238 ? -8.400 15.487 21.110 1.00 94.81 238 PRO A CA 1
ATOM 1940 C C . PRO A 1 238 ? -8.701 14.666 22.368 1.00 94.81 238 PRO A C 1
ATOM 1942 O O . PRO A 1 238 ? -9.638 14.991 23.104 1.00 94.81 238 PRO A O 1
ATOM 1945 N N . GLY A 1 239 ? -7.922 13.608 22.597 1.00 93.62 239 GLY A N 1
ATOM 1946 C CA . GLY A 1 239 ? -8.086 12.679 23.718 1.00 93.62 239 GLY A CA 1
ATOM 1947 C C . GLY A 1 239 ? -9.211 11.646 23.580 1.00 93.62 239 GLY A C 1
ATOM 1948 O O . GLY A 1 239 ? -9.342 10.801 24.462 1.00 93.62 239 GLY A O 1
ATOM 1949 N N . TYR A 1 240 ? -10.016 11.678 22.511 1.00 95.94 240 TYR A N 1
ATOM 1950 C CA . TYR A 1 240 ? -11.102 10.714 22.314 1.00 95.94 240 TYR A CA 1
ATOM 1951 C C . TYR A 1 240 ? -10.611 9.507 21.507 1.00 95.94 240 TYR A C 1
ATOM 1953 O O . TYR A 1 240 ? -9.851 9.644 20.546 1.00 95.94 240 TYR A O 1
ATOM 1961 N N . ALA A 1 241 ? -11.083 8.316 21.869 1.00 94.62 241 ALA A N 1
ATOM 1962 C CA . ALA A 1 241 ? -10.805 7.077 21.156 1.00 94.62 241 ALA A CA 1
ATOM 1963 C C . ALA A 1 241 ? -11.803 6.875 20.009 1.00 94.62 241 ALA A C 1
ATOM 1965 O O . ALA A 1 241 ? -13.011 7.015 20.196 1.00 94.62 241 ALA A O 1
ATOM 1966 N N . ALA A 1 242 ? -11.301 6.525 18.824 1.00 95.81 242 ALA A N 1
ATOM 1967 C CA . ALA A 1 242 ? -12.141 6.172 17.686 1.00 95.81 242 ALA A CA 1
ATOM 1968 C C . ALA A 1 242 ? -12.792 4.797 17.900 1.00 95.81 242 ALA A C 1
ATOM 1970 O O . ALA A 1 242 ? -12.114 3.822 18.228 1.00 95.81 242 ALA A O 1
ATOM 1971 N N . ILE A 1 243 ? -14.098 4.727 17.667 1.00 96.06 243 ILE A N 1
ATOM 1972 C CA . ILE A 1 243 ? -14.907 3.513 17.724 1.00 96.06 243 ILE A CA 1
ATOM 1973 C C . ILE A 1 243 ? -15.303 3.115 16.312 1.00 96.06 243 ILE A C 1
ATOM 1975 O O . ILE A 1 243 ? -15.673 3.954 15.488 1.00 96.06 243 ILE A O 1
ATOM 1979 N N . TYR A 1 244 ? -15.250 1.815 16.053 1.00 96.69 244 TYR A N 1
ATOM 1980 C CA . TYR A 1 244 ? -15.469 1.243 14.739 1.00 96.69 244 TYR A CA 1
ATOM 1981 C C . TYR A 1 244 ? -16.561 0.180 14.758 1.00 96.69 244 TYR A C 1
ATOM 1983 O O . TYR A 1 244 ? -16.794 -0.483 15.768 1.00 96.69 244 TYR A O 1
ATOM 1991 N N . VAL A 1 245 ? -17.169 -0.036 13.596 1.00 96.19 245 VAL A N 1
ATOM 1992 C CA . VAL A 1 245 ? -18.017 -1.201 13.313 1.00 96.19 245 VAL A CA 1
ATOM 1993 C C . VAL A 1 245 ? -17.367 -2.076 12.256 1.00 96.19 245 VAL A C 1
ATOM 1995 O O . VAL A 1 245 ? -16.611 -1.584 11.414 1.00 96.19 245 VAL A O 1
ATOM 1998 N N . LYS A 1 246 ? -17.667 -3.377 12.284 1.00 95.62 246 LYS A N 1
ATOM 1999 C CA . LYS A 1 246 ? -17.221 -4.314 11.249 1.00 95.62 246 LYS A CA 1
ATOM 2000 C C . LYS A 1 246 ? -17.865 -3.955 9.913 1.00 95.62 246 LYS A C 1
ATOM 2002 O O . LYS A 1 246 ? -19.084 -3.909 9.798 1.00 95.62 246 LYS A O 1
ATOM 2007 N N . ASP A 1 247 ? -17.027 -3.734 8.912 1.00 96.50 247 ASP A N 1
ATOM 2008 C CA . ASP A 1 247 ? -17.423 -3.364 7.557 1.00 96.50 247 ASP A CA 1
ATOM 2009 C C . ASP A 1 247 ? -16.337 -3.834 6.580 1.00 96.50 247 ASP A C 1
ATOM 2011 O O . ASP A 1 247 ? -15.231 -3.287 6.560 1.00 96.50 247 ASP A O 1
ATOM 2015 N N . ILE A 1 248 ? -16.625 -4.881 5.803 1.00 97.00 248 ILE A N 1
ATOM 2016 C CA . ILE A 1 248 ? -15.686 -5.490 4.852 1.00 97.00 248 ILE A CA 1
ATOM 2017 C C . ILE A 1 248 ? -15.921 -4.875 3.470 1.00 97.00 248 ILE A C 1
ATOM 2019 O O . ILE A 1 248 ? -16.887 -5.213 2.792 1.00 97.00 248 ILE A O 1
ATOM 2023 N N . LYS A 1 249 ? -14.998 -4.015 3.029 1.00 97.31 249 LYS A N 1
ATOM 2024 C CA . LYS A 1 249 ? -15.132 -3.231 1.783 1.00 97.31 249 LYS A CA 1
ATOM 2025 C C . LYS A 1 249 ? -14.956 -4.090 0.530 1.00 97.31 249 LYS A C 1
ATOM 2027 O O . LYS A 1 249 ? -15.511 -3.781 -0.518 1.00 97.31 249 LYS A O 1
ATOM 2032 N N . PHE A 1 250 ? -14.187 -5.169 0.652 1.00 97.81 250 PHE A N 1
ATOM 2033 C CA . PHE A 1 250 ? -13.892 -6.120 -0.418 1.00 97.81 250 PHE A CA 1
ATOM 2034 C C . PHE A 1 250 ? -14.352 -7.525 -0.010 1.00 97.81 250 PHE A C 1
ATOM 2036 O O . PHE A 1 250 ? -13.533 -8.333 0.436 1.00 97.81 250 PHE A O 1
ATOM 2043 N N . PRO A 1 251 ? -15.662 -7.817 -0.073 1.00 96.75 251 PRO A N 1
ATOM 2044 C CA . PRO A 1 251 ? -16.189 -9.110 0.343 1.00 96.75 251 PRO A CA 1
ATOM 2045 C C . PRO A 1 251 ? -15.750 -10.241 -0.613 1.00 96.75 251 PRO A C 1
ATOM 2047 O O . PRO A 1 251 ? -15.370 -9.965 -1.754 1.00 96.75 251 PRO A O 1
ATOM 2050 N N . PRO A 1 252 ? -15.797 -11.516 -0.178 1.00 95.19 252 PRO A N 1
ATOM 2051 C CA . PRO A 1 252 ? -15.327 -12.657 -0.976 1.00 95.19 252 PRO A CA 1
ATOM 2052 C C . PRO A 1 252 ? -16.045 -12.829 -2.324 1.00 95.19 252 PRO A C 1
ATOM 2054 O O . PRO A 1 252 ? -15.450 -13.293 -3.292 1.00 95.19 252 PRO A O 1
ATOM 2057 N N . ASP A 1 253 ? -17.324 -12.462 -2.384 1.00 93.88 253 ASP A N 1
ATOM 2058 C CA . ASP A 1 253 ? -18.209 -12.534 -3.550 1.00 93.88 253 ASP A CA 1
ATOM 2059 C C . ASP A 1 253 ? -18.297 -11.208 -4.333 1.00 93.88 253 ASP A C 1
ATOM 2061 O O . ASP A 1 253 ? -19.020 -11.105 -5.329 1.00 93.88 253 ASP A O 1
ATOM 2065 N N . GLY A 1 254 ? -17.533 -10.193 -3.914 1.00 91.69 254 GLY A N 1
ATOM 2066 C CA . GLY A 1 254 ? -17.481 -8.891 -4.568 1.00 91.69 254 GLY A CA 1
ATOM 2067 C C . GLY A 1 254 ? -16.863 -8.953 -5.967 1.00 91.69 254 GLY A C 1
ATOM 2068 O O . GLY A 1 254 ? -15.981 -9.761 -6.241 1.00 91.69 254 GLY A O 1
ATOM 2069 N N . GLN A 1 255 ? -17.298 -8.058 -6.855 1.00 91.50 255 GLN A N 1
ATOM 2070 C CA . GLN A 1 255 ? -16.736 -7.895 -8.210 1.00 91.50 255 GLN A CA 1
ATOM 2071 C C . GLN A 1 255 ? -15.683 -6.777 -8.290 1.00 91.50 255 GLN A C 1
ATOM 2073 O O . GLN A 1 255 ? -15.290 -6.365 -9.376 1.00 91.50 255 GLN A O 1
ATOM 2078 N N . GLY A 1 256 ? -15.252 -6.255 -7.139 1.00 95.69 256 GLY A N 1
ATOM 2079 C CA . GLY A 1 256 ? -14.285 -5.165 -7.059 1.00 95.69 256 GLY A CA 1
ATOM 2080 C C . GLY A 1 256 ? -12.846 -5.584 -7.397 1.00 95.69 256 GLY A C 1
ATOM 2081 O O . GLY A 1 256 ? -12.591 -6.743 -7.744 1.00 95.69 256 GLY A O 1
ATOM 2082 N N . PRO A 1 257 ? -11.888 -4.652 -7.241 1.00 97.75 257 PRO A N 1
ATOM 2083 C CA . PRO A 1 257 ? -10.471 -4.897 -7.525 1.00 97.75 257 PRO A CA 1
ATOM 2084 C C . PRO A 1 257 ? -9.834 -5.953 -6.609 1.00 97.75 257 PRO A C 1
ATOM 2086 O O . PRO A 1 257 ? -8.846 -6.593 -6.978 1.00 97.75 257 PRO A O 1
ATOM 2089 N N . PHE A 1 258 ? -10.407 -6.163 -5.422 1.00 98.50 258 PHE A N 1
ATOM 2090 C CA . PHE A 1 258 ? -9.931 -7.121 -4.431 1.00 98.50 258 PHE A CA 1
ATOM 2091 C C . PHE A 1 258 ? -11.090 -7.941 -3.864 1.00 98.50 258 PHE A C 1
ATOM 2093 O O . PHE A 1 258 ? -12.234 -7.486 -3.833 1.00 98.50 258 PHE A O 1
ATOM 2100 N N . GLN A 1 259 ? -10.775 -9.141 -3.381 1.00 98.31 259 GLN A N 1
ATOM 2101 C CA . GLN A 1 259 ? -11.721 -10.054 -2.735 1.00 98.31 259 GLN A CA 1
ATOM 2102 C C . GLN A 1 259 ? -11.081 -10.632 -1.474 1.00 98.31 259 GLN A C 1
ATOM 2104 O O . GLN A 1 259 ? -10.019 -11.249 -1.564 1.00 98.31 259 GLN A O 1
ATOM 2109 N N . LEU A 1 260 ? -11.695 -10.461 -0.302 1.00 98.12 260 LEU A N 1
ATOM 2110 C CA . LEU A 1 260 ? -11.226 -11.099 0.930 1.00 98.12 260 LEU A CA 1
ATOM 2111 C C . LEU A 1 260 ? -11.346 -12.622 0.787 1.00 98.12 260 LEU A C 1
ATOM 2113 O O . LEU A 1 260 ? -12.445 -13.146 0.644 1.00 98.12 260 LEU A O 1
ATOM 2117 N N . VAL A 1 261 ? -10.224 -13.337 0.834 1.00 97.75 261 VAL A N 1
ATOM 2118 C CA . VAL A 1 261 ? -10.189 -14.805 0.683 1.00 97.75 261 VAL A CA 1
ATOM 2119 C C . VAL A 1 261 ? -9.760 -15.530 1.952 1.00 97.75 261 VAL A C 1
ATOM 2121 O O . VAL A 1 261 ? -9.947 -16.739 2.058 1.00 97.75 261 VAL A O 1
ATOM 2124 N N . TYR A 1 262 ? -9.189 -14.810 2.916 1.00 97.44 262 TYR A N 1
ATOM 2125 C CA . TYR A 1 262 ? -8.843 -15.361 4.218 1.00 97.44 262 TYR A CA 1
ATOM 2126 C C . TYR A 1 262 ? -8.905 -14.289 5.302 1.00 97.44 262 TYR A C 1
ATOM 2128 O O . TYR A 1 262 ? -8.402 -13.178 5.123 1.00 97.44 262 TYR A O 1
ATOM 2136 N N . VAL A 1 263 ? -9.455 -14.672 6.449 1.00 96.75 263 VAL A N 1
ATOM 2137 C CA . VAL A 1 263 ? -9.482 -13.891 7.682 1.00 96.75 263 VAL A CA 1
ATOM 2138 C C . VAL A 1 263 ? -8.907 -14.753 8.810 1.00 96.75 263 VAL A C 1
ATOM 2140 O O . VAL A 1 263 ? -9.220 -15.938 8.908 1.00 96.75 263 VAL A O 1
ATOM 2143 N N . SER A 1 264 ? -8.037 -14.188 9.652 1.00 96.06 264 SER A N 1
ATOM 2144 C CA . SER A 1 264 ? -7.545 -14.901 10.839 1.00 96.06 264 SER A CA 1
ATOM 2145 C C . SER A 1 264 ? -8.718 -15.284 11.765 1.00 96.06 264 SER A C 1
ATOM 2147 O O . SER A 1 264 ? -9.563 -14.422 12.028 1.00 96.06 264 SER A O 1
ATOM 2149 N N . PRO A 1 265 ? -8.757 -16.512 12.331 1.00 95.69 265 PRO A N 1
ATOM 2150 C CA . PRO A 1 265 ? -9.838 -16.964 13.217 1.00 95.69 265 PRO A CA 1
ATOM 2151 C C . PRO A 1 265 ? -10.115 -16.042 14.410 1.00 95.69 265 PRO A C 1
ATOM 2153 O O . PRO A 1 265 ? -11.222 -16.024 14.940 1.00 95.69 265 PRO A O 1
ATOM 2156 N N . SER A 1 266 ? -9.135 -15.233 14.830 1.00 94.88 266 SER A N 1
ATOM 2157 C CA . SER A 1 266 ? -9.346 -14.236 15.882 1.00 94.88 266 SER A CA 1
ATOM 2158 C C . SER A 1 266 ? -10.462 -13.245 15.546 1.00 94.88 266 SER A C 1
ATOM 2160 O O . SER A 1 266 ? -11.134 -12.790 16.456 1.00 94.88 266 SER A O 1
ATOM 2162 N N . PHE A 1 267 ? -10.670 -12.909 14.268 1.00 94.00 267 PHE A N 1
ATOM 2163 C CA . PHE A 1 267 ? -11.704 -11.969 13.808 1.00 94.00 267 PHE A CA 1
ATOM 2164 C C . PHE A 1 267 ? -13.091 -12.616 13.642 1.00 94.00 267 PHE A C 1
ATOM 2166 O O . PHE A 1 267 ? -14.050 -11.934 13.266 1.00 94.00 267 PHE A O 1
ATOM 2173 N N . GLU A 1 268 ? -13.199 -13.922 13.895 1.00 91.00 268 GLU A N 1
ATOM 2174 C CA . GLU A 1 268 ? -14.451 -14.691 13.862 1.00 91.00 268 GLU A CA 1
ATOM 2175 C C . GLU A 1 268 ? -14.988 -14.994 15.267 1.00 91.00 268 GLU A C 1
ATOM 2177 O O . GLU A 1 268 ? -16.031 -15.631 15.415 1.00 91.00 268 GLU A O 1
ATOM 2182 N N . ARG A 1 269 ? -14.283 -14.548 16.312 1.00 87.12 269 ARG A N 1
ATOM 2183 C CA . ARG A 1 269 ? -14.705 -14.750 17.696 1.00 87.12 269 ARG A CA 1
ATOM 2184 C C . ARG A 1 269 ? -15.958 -13.934 18.027 1.00 87.12 269 ARG A C 1
ATOM 2186 O O . ARG A 1 269 ? -16.147 -12.826 17.524 1.00 87.12 269 ARG A O 1
ATOM 2193 N N . ASN A 1 270 ? -16.776 -14.472 18.926 1.00 85.44 270 ASN A N 1
ATOM 2194 C CA . ASN A 1 270 ? -17.983 -13.793 19.399 1.00 85.44 270 ASN A CA 1
ATOM 2195 C C . ASN A 1 270 ? -17.720 -12.954 20.652 1.00 85.44 270 ASN A C 1
ATOM 2197 O O . ASN A 1 270 ? -18.303 -11.887 20.790 1.00 85.44 270 ASN A O 1
ATOM 2201 N N . ASP A 1 271 ? -16.810 -13.395 21.515 1.00 90.31 271 ASP A N 1
ATOM 2202 C CA . ASP A 1 271 ? -16.483 -12.733 22.770 1.00 90.31 271 ASP A CA 1
ATOM 2203 C C . ASP A 1 271 ? -15.562 -11.517 22.585 1.00 90.31 271 ASP A C 1
ATOM 2205 O O . ASP A 1 271 ? -14.830 -11.393 21.600 1.00 90.31 271 ASP A O 1
ATOM 2209 N N . ALA A 1 272 ? -15.594 -10.613 23.563 1.00 92.94 272 ALA A N 1
ATOM 2210 C CA . ALA A 1 272 ? -14.753 -9.422 23.584 1.00 92.94 272 ALA A CA 1
ATOM 2211 C C . ALA A 1 272 ? -13.253 -9.755 23.708 1.00 92.94 272 ALA A C 1
ATOM 2213 O O . ALA A 1 272 ? -12.859 -10.806 24.224 1.00 92.94 272 ALA A O 1
ATOM 2214 N N . GLY A 1 273 ? -12.413 -8.814 23.278 1.00 93.25 273 GLY A N 1
ATOM 2215 C CA . GLY A 1 273 ? -10.964 -8.858 23.440 1.00 93.25 273 GLY A CA 1
ATOM 2216 C C . GLY A 1 273 ? -10.184 -8.756 22.133 1.00 93.25 273 GLY A C 1
ATOM 2217 O O . GLY A 1 273 ? -10.711 -8.413 21.073 1.00 93.25 273 GLY A O 1
ATOM 2218 N N . ALA A 1 274 ? -8.886 -9.049 22.228 1.00 94.44 274 ALA A N 1
ATOM 2219 C CA . ALA A 1 274 ? -7.938 -8.837 21.143 1.00 94.44 274 ALA A CA 1
ATOM 2220 C C . ALA A 1 274 ? -8.251 -9.678 19.893 1.00 94.44 274 ALA A C 1
ATOM 2222 O O . ALA A 1 274 ? -8.522 -10.884 19.968 1.00 94.44 274 ALA A O 1
ATOM 2223 N N . LEU A 1 275 ? -8.134 -9.019 18.742 1.00 95.19 275 LEU A N 1
ATOM 2224 C CA . LEU A 1 275 ? -8.223 -9.560 17.394 1.00 95.19 275 LEU A CA 1
ATOM 2225 C C . LEU A 1 275 ? -6.875 -9.311 16.723 1.00 95.19 275 LEU A C 1
ATOM 2227 O O . LEU A 1 275 ? -6.432 -8.167 16.626 1.00 95.19 275 LEU A O 1
ATOM 2231 N N . THR A 1 276 ? -6.200 -10.366 16.279 1.00 95.44 276 THR A N 1
ATOM 2232 C CA . THR A 1 276 ? -4.900 -10.213 15.631 1.00 95.44 276 THR A CA 1
ATOM 2233 C C . THR A 1 276 ? -4.652 -11.269 14.572 1.00 95.44 276 THR A C 1
ATOM 2235 O O . THR A 1 276 ? -4.919 -12.460 14.756 1.00 95.44 276 THR A O 1
ATOM 2238 N N . GLY A 1 277 ? -4.098 -10.833 13.451 1.00 95.25 277 GLY A N 1
ATOM 2239 C CA . GLY A 1 277 ? -3.558 -11.735 12.455 1.00 95.25 277 GLY A CA 1
ATOM 2240 C C . GLY A 1 277 ? -3.780 -11.259 11.030 1.00 95.25 277 GLY A C 1
ATOM 2241 O O . GLY A 1 277 ? -4.294 -10.160 10.795 1.00 95.25 277 GLY A O 1
ATOM 2242 N N . PRO A 1 278 ? -3.383 -12.104 10.067 1.00 96.31 278 PRO A N 1
ATOM 2243 C CA . PRO A 1 278 ? -3.406 -11.739 8.669 1.00 96.31 278 PRO A CA 1
ATOM 2244 C C . PRO A 1 278 ? -4.826 -11.731 8.102 1.00 96.31 278 PRO A C 1
ATOM 2246 O O . PRO A 1 278 ? -5.653 -12.601 8.395 1.00 96.31 278 PRO A O 1
ATOM 2249 N N . LEU A 1 279 ? -5.049 -10.766 7.221 1.00 97.88 279 LEU A N 1
ATOM 2250 C CA . LEU A 1 279 ? -6.150 -10.681 6.278 1.00 97.88 279 LEU A CA 1
ATOM 2251 C C . LEU A 1 279 ? -5.538 -10.793 4.885 1.00 97.88 279 LEU A C 1
ATOM 2253 O O . LEU A 1 279 ? -4.569 -10.095 4.580 1.00 97.88 279 LEU A O 1
ATOM 2257 N N . ILE A 1 280 ? -6.070 -11.686 4.052 1.00 98.31 280 ILE A N 1
ATOM 2258 C CA . ILE A 1 280 ? -5.540 -11.912 2.704 1.00 98.31 280 ILE A CA 1
ATOM 2259 C C . ILE A 1 280 ? -6.637 -11.636 1.698 1.00 98.31 280 ILE A C 1
ATOM 2261 O O . ILE A 1 280 ? -7.710 -12.243 1.738 1.00 98.31 280 ILE A O 1
ATOM 2265 N N . TYR A 1 281 ? -6.322 -10.755 0.761 1.00 98.69 281 TYR A N 1
ATOM 2266 C CA . TYR A 1 281 ? -7.187 -10.398 -0.342 1.00 98.69 281 TYR A CA 1
ATOM 2267 C C . TYR A 1 281 ? -6.584 -10.915 -1.642 1.00 98.69 281 TYR A C 1
ATOM 2269 O O . TYR A 1 281 ? -5.395 -10.741 -1.906 1.00 98.69 281 TYR A O 1
ATOM 2277 N N . LYS A 1 282 ? -7.405 -11.562 -2.463 1.00 98.50 282 LYS A N 1
ATOM 2278 C CA . LYS A 1 282 ? -7.067 -11.899 -3.842 1.00 98.50 282 LYS A CA 1
ATOM 2279 C C . LYS A 1 282 ? -7.207 -10.649 -4.701 1.00 98.50 282 LYS A C 1
ATOM 2281 O O . LYS A 1 282 ? -8.185 -9.917 -4.561 1.00 98.50 282 LYS A O 1
ATOM 2286 N N . ILE A 1 283 ? -6.253 -10.437 -5.599 1.00 98.44 283 ILE A N 1
ATOM 2287 C CA . ILE A 1 283 ? -6.300 -9.376 -6.604 1.00 98.44 283 ILE A CA 1
ATOM 2288 C C . ILE A 1 283 ? -7.125 -9.890 -7.785 1.00 98.44 283 ILE A C 1
ATOM 2290 O O . ILE A 1 283 ? -6.825 -10.940 -8.361 1.00 98.44 283 ILE A O 1
ATOM 2294 N N . ASN A 1 284 ? -8.198 -9.182 -8.128 1.00 97.25 284 ASN A N 1
ATOM 2295 C CA . ASN A 1 284 ? -9.098 -9.594 -9.195 1.00 97.25 284 ASN A CA 1
ATOM 2296 C C . ASN A 1 284 ? -8.519 -9.214 -10.564 1.00 97.25 284 ASN A C 1
ATOM 2298 O O . ASN A 1 284 ? -8.733 -8.107 -11.040 1.00 97.25 284 ASN A O 1
ATOM 2302 N N . LYS A 1 285 ? -7.803 -10.130 -11.218 1.00 95.00 285 LYS A N 1
ATOM 2303 C CA . LYS A 1 285 ? -7.183 -9.885 -12.536 1.00 95.00 285 LYS A CA 1
ATOM 2304 C C . LYS A 1 285 ? -8.189 -9.598 -13.665 1.00 95.00 285 LYS A C 1
ATOM 2306 O O . LYS A 1 285 ? -7.780 -9.139 -14.723 1.00 95.00 285 LYS A O 1
ATOM 2311 N N . GLU A 1 286 ? -9.479 -9.855 -13.447 1.00 93.56 286 GLU A N 1
ATOM 2312 C CA . GLU A 1 286 ? -10.560 -9.612 -14.415 1.00 93.56 286 GLU A CA 1
ATOM 2313 C C . GLU A 1 286 ? -11.335 -8.313 -14.130 1.00 93.56 286 GLU A C 1
ATOM 2315 O O . GLU A 1 286 ? -12.281 -7.989 -14.846 1.00 93.56 286 GLU A O 1
ATOM 2320 N N . TYR A 1 287 ? -10.961 -7.567 -13.085 1.00 95.19 287 TYR A N 1
ATOM 2321 C CA . TYR A 1 287 ? -11.605 -6.302 -12.745 1.00 95.19 287 TYR A CA 1
ATOM 2322 C C . TYR A 1 287 ? -11.427 -5.258 -13.857 1.00 95.19 287 TYR A C 1
ATOM 2324 O O . TYR A 1 287 ? -10.375 -5.165 -14.487 1.00 95.19 287 TYR A O 1
ATOM 2332 N N . ASN A 1 288 ? -12.459 -4.444 -14.080 1.00 89.56 288 ASN A N 1
ATOM 2333 C CA . ASN A 1 288 ? -12.410 -3.307 -14.988 1.00 89.56 288 ASN A CA 1
ATOM 2334 C C . ASN A 1 288 ? -13.000 -2.069 -14.292 1.00 89.56 288 ASN A C 1
ATOM 2336 O O . ASN A 1 288 ? -14.210 -2.033 -14.074 1.00 89.56 288 ASN A O 1
ATOM 2340 N N . PRO A 1 289 ? -12.192 -1.038 -13.983 1.00 84.12 289 PRO A N 1
ATOM 2341 C CA . PRO A 1 289 ? -12.675 0.168 -13.307 1.00 84.12 289 PRO A CA 1
ATOM 2342 C C . PRO A 1 289 ? -13.602 1.044 -14.167 1.00 84.12 289 PRO A C 1
ATOM 2344 O O . PRO A 1 289 ? -14.216 1.970 -13.648 1.00 84.12 289 PRO A O 1
ATOM 2347 N N . ASN A 1 290 ? -13.710 0.770 -15.473 1.00 79.88 290 ASN A N 1
ATOM 2348 C CA . ASN A 1 290 ? -14.525 1.536 -16.422 1.00 79.88 290 ASN A CA 1
ATOM 2349 C C . ASN A 1 290 ? -15.826 0.828 -16.856 1.00 79.88 290 ASN A C 1
ATOM 2351 O O . ASN A 1 290 ? -16.487 1.313 -17.779 1.00 79.88 290 ASN A O 1
ATOM 2355 N N . GLN A 1 291 ? -16.160 -0.329 -16.274 1.00 57.88 291 GLN A N 1
ATOM 2356 C CA . GLN A 1 291 ? -17.446 -1.015 -16.489 1.00 57.88 291 GLN A CA 1
ATOM 2357 C C . GLN A 1 291 ? -18.491 -0.548 -15.478 1.00 57.88 291 GLN A C 1
ATOM 2359 O O . GLN A 1 291 ? -19.658 -0.395 -15.906 1.00 57.88 291 GLN A O 1
#

pLDDT: mean 90.88, std 10.96, range [43.59, 98.69]

Sequence (291 aa):
VIAAWWDYGYWISTLSERKTLSDNATTLDWQIRKSASMFMSTPDHAWQILSSDAETDASSYYVTLPPDINKPTRQGVDGCQTGEYSNFEVSCYDLNQDKLDGFKNWKDDSSADKVYDPDIADKYPTIFDYWESEVYVLPPIVTGLDADYILINLAAEKLPEENILDLYTIEQKGGDETKAFWFIKIADLHILDYYNPELTSYTDKFWNETLFAKLIPFTPVLYVDPDNVELQSETFKPGYAAIYVKDIKFPPDGQGPFQLVYVSPSFERNDAGALTGPLIYKINKEYNPNQ